Protein AF-A0A930R646-F1 (afdb_monomer)

Secondary structure (DSSP, 8-state):
--------------------------------------TT-EEEEES-HHHHHHHHHHHH-SS---THHHHHHHHTTT---EEEEETTEEEEEEEEE-HHHHHHHHHHHHHTT-TT--S-HHHHHHHHHHHHHHHHHHHHHTT-SEEEEEETTTTEEEEEEEEEEEETTTTEEEESS--EETTTEESSSS-TTS-EEEEEEEETTEEEEEEEEEEE-TTS-EEEEEEEEEEEEPP-

Solvent-accessible surface area (backbone atoms only — not comparable to full-atom values): 13976 Å² total; per-residue (Å²): 143,84,82,87,89,85,84,84,87,82,83,80,86,84,91,80,90,77,90,84,78,97,67,97,68,87,76,79,76,77,76,77,75,70,67,85,71,58,89,69,53,42,47,24,35,35,78,44,45,28,61,40,48,32,51,43,38,54,74,71,52,81,83,60,94,64,64,53,48,60,46,42,25,63,49,45,45,84,36,58,38,31,42,40,30,56,89,53,34,36,36,42,37,37,58,48,58,48,51,59,31,48,41,53,50,47,54,51,35,58,75,70,65,43,86,90,66,67,86,51,68,66,59,43,34,51,51,55,48,53,53,49,49,60,55,49,53,51,46,55,74,65,79,51,61,42,44,70,48,79,39,81,93,68,45,30,41,36,40,42,36,43,69,26,40,48,40,78,93,76,34,32,40,38,25,57,44,28,54,62,49,93,91,76,42,39,69,53,97,55,62,40,80,43,62,42,68,27,39,50,50,78,56,98,71,33,42,35,42,39,36,80,44,80,43,80,44,98,88,73,50,74,47,79,47,80,44,60,50,45,25,35,69,56,85,131

pLDDT: mean 85.71, std 20.77, range [29.94, 98.75]

Radius of gyration: 26.03 Å; Cα contacts (8 Å, |Δi|>4): 358; chains: 1; bounding box: 64×51×88 Å

Sequence (236 aa):
MFKQYLKPLFIAGCSLLMLAGCGNQTATTTTTTTAPSNPLEGKWEQIDFRSTLERSLGYEEFSSRLPRRLIYSDAFKDVTPTLTITGDSAVYDLTATTNVAVGNFYDYAKAQKLTSVQGTKEQYIKNQYDDLKKNLETYNKHNLPLSFEFNDEKYEIHQTLKEITINESAGTFEFKNAPMFIDLVTFSSGKFVYPVTYKYTLEDGILTLSLEQKQDLDNGDSVTLYYTMHFKKVAE

Structure (mmCIF, N/CA/C/O backbone):
data_AF-A0A930R646-F1
#
_entry.id   AF-A0A930R646-F1
#
loop_
_atom_site.group_PDB
_atom_site.id
_atom_site.type_symbol
_atom_site.label_atom_id
_atom_site.label_alt_id
_atom_site.label_comp_id
_atom_site.label_asym_id
_atom_site.label_entity_id
_atom_site.label_seq_id
_atom_site.pdbx_PDB_ins_code
_atom_site.Cartn_x
_atom_site.Cartn_y
_atom_site.Cartn_z
_atom_site.occupancy
_atom_site.B_iso_or_equiv
_atom_site.auth_seq_id
_atom_site.auth_comp_id
_atom_site.auth_asym_id
_atom_site.auth_atom_id
_atom_site.pdbx_PDB_model_num
ATOM 1 N N . MET A 1 1 ? -41.274 -22.982 2.737 1.00 34.38 1 MET A N 1
ATOM 2 C CA . MET A 1 1 ? -42.040 -23.496 3.894 1.00 34.38 1 MET A CA 1
ATOM 3 C C . MET A 1 1 ? -41.625 -24.939 4.154 1.00 34.38 1 MET A C 1
ATOM 5 O O . MET A 1 1 ? -42.154 -25.833 3.513 1.00 34.38 1 MET A O 1
ATOM 9 N N . PHE A 1 2 ? -40.654 -25.159 5.041 1.00 34.34 2 PHE A N 1
ATOM 10 C CA . PHE A 1 2 ? -40.272 -26.491 5.518 1.00 34.34 2 PHE A CA 1
ATOM 11 C C . PHE A 1 2 ? -40.578 -26.555 7.014 1.00 34.34 2 PHE A C 1
ATOM 13 O O . PHE A 1 2 ? -40.129 -25.711 7.786 1.00 34.34 2 PHE A O 1
ATOM 20 N N . LYS A 1 3 ? -41.443 -27.497 7.388 1.00 33.53 3 LYS A N 1
ATOM 21 C CA . LYS A 1 3 ? -41.911 -27.724 8.754 1.00 33.53 3 LYS A CA 1
ATOM 22 C C . LYS A 1 3 ? -40.921 -28.613 9.511 1.00 33.53 3 LYS A C 1
ATOM 24 O O . LYS A 1 3 ? -40.521 -29.640 8.985 1.00 33.53 3 LYS A O 1
ATOM 29 N N . GLN A 1 4 ? -40.637 -28.185 10.745 1.00 34.91 4 GLN A N 1
ATOM 30 C CA . GLN A 1 4 ? -40.631 -28.941 12.010 1.00 34.91 4 GLN A CA 1
ATOM 31 C C . GLN A 1 4 ? -39.945 -30.318 12.041 1.00 34.91 4 GLN A C 1
ATOM 33 O O . GLN A 1 4 ? -40.347 -31.232 11.340 1.00 34.91 4 GLN A O 1
ATOM 38 N N . TYR A 1 5 ? -39.000 -30.498 12.971 1.00 38.59 5 TYR A N 1
ATOM 39 C CA . TYR A 1 5 ? -39.178 -31.251 14.229 1.00 38.59 5 TYR A CA 1
ATOM 40 C C . TYR A 1 5 ? -37.802 -31.620 14.810 1.00 38.59 5 TYR A C 1
ATOM 42 O O . TYR A 1 5 ? -37.159 -32.535 14.316 1.00 38.59 5 TYR A O 1
ATOM 50 N N . LEU A 1 6 ? -37.395 -30.986 15.915 1.00 29.94 6 LEU A N 1
ATOM 51 C CA . LEU A 1 6 ? -36.758 -31.702 17.026 1.00 29.94 6 LEU A CA 1
ATOM 52 C C . LEU A 1 6 ? -36.888 -30.867 18.307 1.00 29.94 6 LEU A C 1
ATOM 54 O O . LEU A 1 6 ? -36.506 -29.701 18.355 1.00 29.94 6 LEU A O 1
ATOM 58 N N . LYS A 1 7 ? -37.533 -31.459 19.312 1.00 34.88 7 LYS A N 1
ATOM 59 C CA . LYS A 1 7 ? -37.778 -30.881 20.638 1.00 34.88 7 LYS A CA 1
ATOM 60 C C . LYS A 1 7 ? -36.551 -31.068 21.553 1.00 34.88 7 LYS A C 1
ATOM 62 O O . LYS A 1 7 ? -35.755 -31.971 21.306 1.00 34.88 7 LYS A O 1
ATOM 67 N N . PRO A 1 8 ? -36.424 -30.243 22.609 1.00 39.75 8 PRO A N 1
ATOM 68 C CA . PRO A 1 8 ? -35.252 -30.178 23.478 1.00 39.75 8 PRO A CA 1
ATOM 69 C C . PRO A 1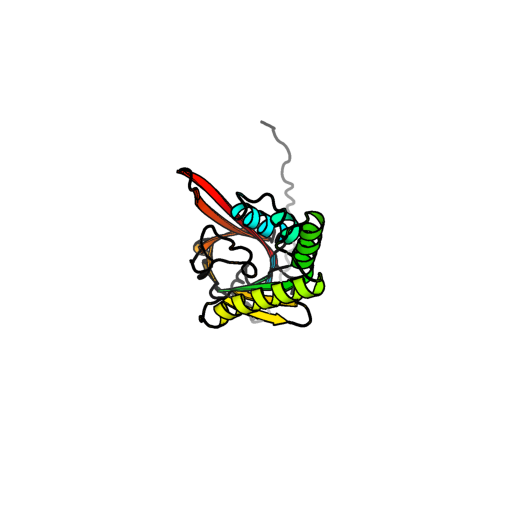 8 ? -35.228 -31.329 24.490 1.00 39.75 8 PRO A C 1
ATOM 71 O O . PRO A 1 8 ? -36.265 -31.679 25.057 1.00 39.75 8 PRO A O 1
ATOM 74 N N . LEU A 1 9 ? -34.043 -31.882 24.762 1.00 37.00 9 LEU A N 1
ATOM 75 C CA . LEU A 1 9 ? -33.841 -32.778 25.899 1.00 37.00 9 LEU A CA 1
ATOM 76 C C . LEU A 1 9 ? -33.559 -31.936 27.153 1.00 37.00 9 LEU A C 1
ATOM 78 O O . LEU A 1 9 ? -32.459 -31.431 27.355 1.00 37.00 9 LEU A O 1
ATOM 82 N N . PHE A 1 10 ? -34.588 -31.784 27.983 1.00 35.16 10 PHE A N 1
ATOM 83 C CA . PHE A 1 10 ? -34.461 -31.456 29.400 1.00 35.16 10 PHE A CA 1
ATOM 84 C C . PHE A 1 10 ? -33.925 -32.698 30.125 1.00 35.16 10 PHE A C 1
ATOM 86 O O . PHE A 1 10 ? -34.593 -33.731 30.128 1.00 35.16 10 PHE A O 1
ATOM 93 N N . ILE A 1 11 ? -32.763 -32.597 30.771 1.00 44.00 11 ILE A N 1
ATOM 94 C CA . ILE A 1 11 ? -32.378 -33.516 31.848 1.00 44.00 11 ILE A CA 1
ATOM 95 C C . ILE A 1 11 ? -32.386 -32.707 33.139 1.00 44.00 11 ILE A C 1
ATOM 97 O O . ILE A 1 11 ? -31.540 -31.850 33.381 1.00 44.00 11 ILE A O 1
ATOM 101 N N . ALA A 1 12 ? -33.421 -32.971 33.926 1.00 39.41 12 ALA A N 1
ATOM 102 C CA . ALA A 1 12 ? -33.587 -32.511 35.285 1.00 39.41 12 ALA A CA 1
ATOM 103 C C . ALA A 1 12 ? -32.997 -33.542 36.258 1.00 39.41 12 ALA A C 1
ATOM 105 O O . ALA A 1 12 ? -33.202 -34.740 36.082 1.00 39.41 12 ALA A O 1
ATOM 106 N N . GLY A 1 13 ? -32.376 -33.033 37.324 1.00 33.31 13 GLY A N 1
ATOM 107 C CA . GLY A 1 13 ? -32.358 -33.662 38.644 1.00 33.31 13 GLY A CA 1
ATOM 108 C C . GLY A 1 13 ? -31.201 -34.614 38.943 1.00 33.31 13 GLY A C 1
ATOM 109 O O . GLY A 1 13 ? -31.160 -35.729 38.446 1.00 33.31 13 GLY A O 1
ATOM 110 N N . CYS A 1 14 ? -30.338 -34.222 39.883 1.00 36.22 14 CYS A N 1
ATOM 111 C CA . CYS A 1 14 ? -30.371 -34.837 41.212 1.00 36.22 14 CYS A CA 1
ATOM 112 C C . CYS A 1 14 ? -29.492 -34.061 42.198 1.00 36.22 14 CYS A C 1
ATOM 114 O O . CYS A 1 14 ? -28.285 -33.916 42.034 1.00 36.22 14 CYS A O 1
ATOM 116 N N . SER A 1 15 ? -30.160 -33.565 43.232 1.00 41.56 15 SER A N 1
ATOM 117 C CA . SER A 1 15 ? -29.620 -32.917 44.415 1.00 41.56 15 SER A CA 1
ATOM 118 C C . SER A 1 15 ? -28.654 -33.827 45.174 1.00 41.56 15 SER A C 1
ATOM 120 O O . SER A 1 15 ? -29.000 -34.966 45.474 1.00 41.56 15 SER A O 1
ATOM 122 N N . LEU A 1 16 ? -27.521 -33.279 45.609 1.00 42.12 16 LEU A N 1
ATOM 123 C CA . LEU A 1 16 ? -26.822 -33.730 46.811 1.00 42.12 16 LEU A CA 1
ATOM 124 C C . LEU A 1 16 ? -26.482 -32.496 47.650 1.00 42.12 16 LEU A C 1
ATOM 126 O O . LEU A 1 16 ? -25.550 -31.748 47.371 1.00 42.12 16 LEU A O 1
ATOM 130 N N . LEU A 1 17 ? -27.323 -32.283 48.661 1.00 46.16 17 LEU A N 1
ATOM 131 C CA . LEU A 1 17 ? -27.055 -31.438 49.815 1.00 46.16 17 LEU A CA 1
ATOM 132 C C . LEU A 1 17 ? -25.930 -32.082 50.628 1.00 46.16 17 LEU A C 1
ATOM 134 O O . LEU A 1 17 ? -26.084 -33.210 51.088 1.00 46.16 17 LEU A O 1
ATOM 138 N N . MET A 1 18 ? -24.852 -31.339 50.866 1.00 53.22 18 MET A N 1
ATOM 139 C CA . MET A 1 18 ? -23.974 -31.565 52.011 1.00 53.22 18 MET A CA 1
ATOM 140 C C . MET A 1 18 ? -23.821 -30.247 52.767 1.00 53.22 18 MET A C 1
ATOM 142 O O . MET A 1 18 ? -23.167 -29.309 52.318 1.00 53.22 18 MET A O 1
ATOM 146 N N . LEU A 1 19 ? -24.493 -30.189 53.916 1.00 40.41 19 LEU A N 1
ATOM 147 C CA . LEU A 1 19 ? -24.245 -29.250 55.002 1.00 40.41 19 LEU A CA 1
ATOM 148 C C . LEU A 1 19 ? -23.010 -29.725 55.774 1.00 40.41 19 LEU A C 1
ATOM 150 O O . LEU A 1 19 ? -23.041 -30.834 56.298 1.00 40.41 19 LEU A O 1
ATOM 154 N N . ALA A 1 20 ? -21.980 -28.883 55.885 1.00 41.12 20 ALA A N 1
ATOM 155 C CA . ALA A 1 20 ? -21.256 -28.588 57.132 1.00 41.12 20 ALA A CA 1
ATOM 156 C C . ALA A 1 20 ? -19.961 -27.814 56.842 1.00 41.12 20 ALA A C 1
ATOM 158 O O . ALA A 1 20 ? -19.167 -28.218 55.999 1.00 41.12 20 ALA A O 1
ATOM 159 N N . GLY A 1 21 ? -19.724 -26.752 57.618 1.00 32.78 21 GLY A N 1
ATOM 160 C CA . GLY A 1 21 ? -18.399 -26.150 57.775 1.00 32.78 21 GLY A CA 1
ATOM 161 C C . GLY A 1 21 ? -18.374 -24.633 57.633 1.00 32.78 21 GLY A C 1
ATOM 162 O O . GLY A 1 21 ? -17.896 -24.119 56.630 1.00 32.78 21 GLY A O 1
ATOM 163 N N . CYS A 1 22 ? -18.840 -23.909 58.656 1.00 44.44 22 CYS A N 1
ATOM 164 C CA . CYS A 1 22 ? -18.477 -22.505 58.844 1.00 44.44 22 CYS A CA 1
ATOM 165 C C . CYS A 1 22 ? -16.960 -22.411 59.065 1.00 44.44 22 CYS A C 1
ATOM 167 O O . CYS A 1 22 ? -16.472 -22.681 60.161 1.00 44.44 22 CYS A O 1
ATOM 169 N N . GLY A 1 23 ? -16.224 -22.038 58.025 1.00 37.78 23 GLY A N 1
ATOM 170 C CA . GLY A 1 23 ? -14.840 -21.594 58.111 1.00 37.78 23 GLY A CA 1
ATOM 171 C C . GLY A 1 23 ? -14.766 -20.162 57.608 1.00 37.78 23 GLY A C 1
ATOM 172 O O . GLY A 1 23 ? -15.056 -19.906 56.443 1.00 37.78 23 GLY A O 1
ATOM 173 N N . ASN A 1 24 ? -14.393 -19.226 58.482 1.00 48.81 24 ASN A N 1
ATOM 174 C CA . ASN A 1 24 ? -14.003 -17.876 58.083 1.00 48.81 24 ASN A CA 1
ATOM 175 C C . ASN A 1 24 ? -12.748 -17.977 57.200 1.00 48.81 24 ASN A C 1
ATOM 177 O O . ASN A 1 24 ? -11.625 -17.997 57.700 1.00 48.81 24 ASN A O 1
ATOM 181 N N . GLN A 1 25 ? -12.940 -18.044 55.887 1.00 40.41 25 GLN A N 1
ATOM 182 C CA . GLN A 1 25 ? -11.917 -17.725 54.904 1.00 40.41 25 GLN A CA 1
ATOM 183 C C . GLN A 1 25 ? -12.392 -16.494 54.151 1.00 40.41 25 GLN A C 1
ATOM 185 O O . GLN A 1 25 ? -13.317 -16.546 53.344 1.00 40.41 25 GLN A O 1
ATOM 190 N N . THR A 1 26 ? -11.754 -15.367 54.450 1.00 42.44 26 THR A N 1
ATOM 191 C CA . THR A 1 26 ? -11.808 -14.175 53.615 1.00 42.44 26 THR A CA 1
ATOM 192 C C . THR A 1 26 ? -11.227 -14.560 52.259 1.00 42.44 26 THR A C 1
ATOM 194 O O . THR A 1 26 ? -10.011 -14.590 52.075 1.00 42.44 26 THR A O 1
ATOM 197 N N . ALA A 1 27 ? -12.094 -14.939 51.324 1.00 38.81 27 ALA A N 1
ATOM 198 C CA . ALA A 1 27 ? -11.723 -15.097 49.933 1.00 38.81 27 ALA A CA 1
ATOM 199 C C . ALA A 1 27 ? -11.452 -13.694 49.389 1.00 38.81 27 ALA A C 1
ATOM 201 O O . ALA A 1 27 ? -12.372 -12.929 49.101 1.00 38.81 27 ALA A O 1
ATOM 202 N N . THR A 1 28 ? -10.176 -13.332 49.296 1.00 38.72 28 THR A N 1
ATOM 203 C CA . THR A 1 28 ? -9.752 -12.215 48.460 1.00 38.72 28 THR A CA 1
ATOM 204 C C . THR A 1 28 ? -10.012 -12.634 47.021 1.00 38.72 28 THR A C 1
ATOM 206 O O . THR A 1 28 ? -9.185 -13.287 46.389 1.00 38.72 28 THR A O 1
ATOM 209 N N . THR A 1 29 ? -11.201 -12.317 46.515 1.00 36.72 29 THR A N 1
ATOM 210 C CA . THR A 1 29 ? -11.514 -12.405 45.094 1.00 36.72 29 THR A CA 1
ATOM 211 C C . THR A 1 29 ? -10.648 -11.368 44.394 1.00 36.72 29 THR A C 1
ATOM 213 O O . THR A 1 29 ? -11.004 -10.195 44.308 1.00 36.72 29 THR A O 1
ATOM 216 N N . THR A 1 30 ? -9.467 -11.770 43.934 1.00 40.00 30 THR A N 1
ATOM 217 C CA . THR A 1 30 ? -8.723 -10.990 42.952 1.00 40.00 30 THR A CA 1
ATOM 218 C C . THR A 1 30 ? -9.508 -11.089 41.650 1.00 40.00 30 THR A C 1
ATOM 220 O O . THR A 1 30 ? -9.274 -11.969 40.829 1.00 40.00 30 THR A O 1
ATOM 223 N N . THR A 1 31 ? -10.498 -10.216 41.471 1.00 36.38 31 THR A N 1
ATOM 224 C CA . THR A 1 31 ? -10.951 -9.849 40.132 1.00 36.38 31 THR A CA 1
ATOM 225 C C . THR A 1 31 ? -9.751 -9.217 39.454 1.00 36.38 31 THR A C 1
ATOM 227 O O . THR A 1 31 ? -9.453 -8.041 39.656 1.00 36.38 31 THR A O 1
ATOM 230 N N . THR A 1 32 ? -9.016 -10.015 38.686 1.00 39.72 32 THR A N 1
ATOM 231 C CA . THR A 1 32 ? -8.194 -9.484 37.610 1.00 39.72 32 THR A CA 1
ATOM 232 C C . THR A 1 32 ? -9.188 -8.867 36.642 1.00 39.72 32 THR A C 1
ATOM 234 O O . THR A 1 32 ? -9.783 -9.551 35.813 1.00 39.72 32 THR A O 1
ATOM 237 N N . THR A 1 33 ? -9.469 -7.581 36.825 1.00 39.59 33 THR A N 1
ATOM 238 C CA . THR A 1 33 ? -10.139 -6.780 35.814 1.00 39.59 33 THR A CA 1
ATOM 239 C C . THR A 1 33 ? -9.136 -6.669 34.679 1.00 39.59 33 THR A C 1
ATOM 241 O O . THR A 1 33 ? -8.353 -5.725 34.619 1.00 39.59 33 THR A O 1
ATOM 244 N N . THR A 1 34 ? -9.082 -7.683 33.814 1.00 47.78 34 THR A N 1
ATOM 245 C CA . THR A 1 34 ? -8.542 -7.492 32.477 1.00 47.78 34 THR A CA 1
ATOM 246 C C . THR A 1 34 ? -9.379 -6.353 31.923 1.00 47.78 34 THR A C 1
ATOM 248 O O . THR A 1 34 ? -10.600 -6.494 31.799 1.00 47.78 34 THR A O 1
ATOM 251 N N . ALA A 1 35 ? -8.763 -5.185 31.716 1.00 46.72 35 ALA A N 1
ATOM 252 C CA . ALA A 1 35 ? -9.397 -4.122 30.949 1.00 46.72 35 ALA A CA 1
ATOM 253 C C . ALA A 1 35 ? -10.015 -4.774 29.703 1.00 46.72 35 ALA A C 1
ATOM 255 O O . ALA A 1 35 ? -9.405 -5.726 29.202 1.00 46.72 35 ALA A O 1
ATOM 256 N N . PRO A 1 36 ? -11.214 -4.363 29.248 1.00 48.91 36 PRO A N 1
ATOM 257 C CA . PRO A 1 36 ? -11.786 -4.925 28.034 1.00 48.91 36 PRO A CA 1
ATOM 258 C C . PRO A 1 36 ? -10.702 -4.875 26.961 1.00 48.91 36 PRO A C 1
ATOM 260 O O . PRO A 1 36 ? -10.257 -3.799 26.570 1.00 48.91 36 PRO A O 1
ATOM 263 N N . SER A 1 37 ? -10.183 -6.051 26.603 1.00 64.88 37 SER A N 1
ATOM 264 C CA . SER A 1 37 ? -9.180 -6.169 25.562 1.00 64.88 37 SER A CA 1
ATOM 265 C C . SER A 1 37 ? -9.902 -5.696 24.318 1.00 64.88 37 SER A C 1
ATOM 267 O O . SER A 1 37 ? -10.910 -6.295 23.939 1.00 64.88 37 SER A O 1
ATOM 269 N N . ASN A 1 38 ? -9.443 -4.581 23.744 1.00 79.69 38 ASN A N 1
ATOM 270 C CA . ASN A 1 38 ? -9.881 -4.182 22.419 1.00 79.69 38 ASN A CA 1
ATOM 271 C C . ASN A 1 38 ? -9.711 -5.433 21.537 1.00 79.69 38 ASN A C 1
ATOM 273 O O . ASN A 1 38 ? -8.591 -5.949 21.448 1.00 79.69 38 ASN A O 1
ATOM 277 N N . PRO A 1 39 ? -10.787 -5.990 20.947 1.00 87.88 39 PRO A N 1
ATOM 278 C CA . PRO A 1 39 ? -10.683 -7.220 20.164 1.00 87.88 39 PRO A CA 1
ATOM 279 C C . PRO A 1 39 ? -9.707 -7.060 18.987 1.00 87.88 39 PRO A C 1
ATOM 281 O O . PRO A 1 39 ? -9.120 -8.044 18.522 1.00 87.88 39 PRO A O 1
ATOM 284 N N . LEU A 1 40 ? -9.496 -5.813 18.557 1.00 95.50 40 LEU A N 1
ATOM 285 C CA . LEU A 1 40 ? -8.568 -5.420 17.511 1.00 95.50 40 LEU A CA 1
ATOM 286 C C . LEU A 1 40 ? -7.113 -5.306 17.981 1.00 95.50 40 LEU A C 1
ATOM 288 O O . LEU A 1 40 ? -6.238 -5.322 17.128 1.00 95.50 40 LEU A O 1
ATOM 292 N N . GLU A 1 41 ? -6.825 -5.230 19.284 1.00 96.00 41 GLU A N 1
ATOM 293 C CA . GLU A 1 41 ? -5.458 -5.067 19.808 1.00 96.00 41 GLU A CA 1
ATOM 294 C C . GLU A 1 41 ? -4.508 -6.135 19.249 1.00 96.00 41 GLU A C 1
ATOM 296 O O . GLU A 1 41 ? -4.863 -7.317 19.210 1.00 96.00 41 GLU A O 1
ATOM 301 N N . GLY A 1 42 ? -3.298 -5.741 18.857 1.00 96.44 42 GLY A N 1
ATOM 302 C CA . GLY A 1 42 ? -2.245 -6.650 18.410 1.00 96.44 42 GLY A CA 1
ATOM 303 C C . GLY A 1 42 ? -1.924 -6.548 16.920 1.00 96.44 42 GLY A C 1
ATOM 304 O O . GLY A 1 42 ? -2.316 -5.610 16.225 1.00 96.44 42 GLY A O 1
ATOM 305 N N . LYS A 1 43 ? -1.149 -7.519 16.428 1.00 98.12 43 LYS A N 1
ATOM 306 C CA . LYS A 1 43 ? -0.643 -7.534 15.052 1.00 98.12 43 LYS A CA 1
ATOM 307 C C . LYS A 1 43 ? -1.557 -8.334 14.129 1.00 98.12 43 LYS A C 1
ATOM 309 O O . LYS A 1 43 ? -1.923 -9.469 14.429 1.00 98.12 43 LYS A O 1
ATOM 314 N N . TRP A 1 44 ? -1.861 -7.762 12.973 1.00 98.56 44 TRP A N 1
ATOM 315 C CA . TRP A 1 44 ? -2.666 -8.376 11.926 1.00 98.56 44 TRP A CA 1
ATOM 316 C C . TRP A 1 44 ? -1.887 -8.418 10.619 1.00 98.56 44 TRP A C 1
ATOM 318 O O . TRP A 1 44 ? -1.178 -7.473 10.294 1.00 98.56 44 TRP A O 1
ATOM 328 N N . GLU A 1 45 ? -2.025 -9.496 9.862 1.00 98.50 45 GLU A N 1
ATOM 329 C CA . GLU A 1 45 ? -1.374 -9.702 8.570 1.00 98.50 45 GLU A CA 1
ATOM 330 C C . GLU A 1 45 ? -2.423 -9.739 7.463 1.00 98.50 45 GLU A C 1
ATOM 332 O O . GLU A 1 45 ? -3.457 -10.397 7.603 1.00 98.50 45 GLU A O 1
ATOM 337 N N . GLN A 1 46 ? -2.178 -9.019 6.371 1.00 98.38 46 GLN A N 1
ATOM 338 C CA . GLN A 1 46 ? -3.075 -9.002 5.229 1.00 98.38 46 GLN A CA 1
ATOM 339 C C . GLN A 1 46 ? -2.973 -10.320 4.457 1.00 98.38 46 GLN A C 1
ATOM 341 O O . GLN A 1 46 ? -1.895 -10.717 4.023 1.00 98.38 46 GLN A O 1
ATOM 346 N N . ILE A 1 47 ? -4.112 -10.972 4.237 1.00 97.75 47 ILE A N 1
ATOM 347 C CA . ILE A 1 47 ? -4.176 -12.322 3.654 1.00 97.75 47 ILE A CA 1
ATOM 348 C C . ILE A 1 47 ? -4.525 -12.336 2.162 1.00 97.75 47 ILE A C 1
ATOM 350 O O . ILE A 1 47 ? -4.492 -13.387 1.524 1.00 97.75 47 ILE A O 1
ATOM 354 N N . ASP A 1 48 ? -4.883 -11.186 1.594 1.00 96.50 48 ASP A N 1
ATOM 355 C CA . ASP A 1 48 ? -5.390 -11.060 0.226 1.00 96.50 48 ASP A CA 1
ATOM 356 C C . ASP A 1 48 ? -4.648 -10.010 -0.614 1.00 96.50 48 ASP A C 1
ATOM 358 O O . ASP A 1 48 ? -5.155 -9.573 -1.651 1.00 96.50 48 ASP A O 1
ATOM 362 N N . PHE A 1 49 ? -3.433 -9.631 -0.204 1.00 97.69 49 PHE A N 1
ATOM 363 C CA . PHE A 1 49 ? -2.711 -8.484 -0.759 1.00 97.69 49 PHE A CA 1
ATOM 364 C C . PHE A 1 49 ? -2.583 -8.501 -2.288 1.00 97.69 49 PHE A C 1
ATOM 366 O O . PHE A 1 49 ? -2.857 -7.488 -2.933 1.00 97.69 49 PHE A O 1
ATOM 373 N N . ARG A 1 50 ? -2.262 -9.655 -2.894 1.00 96.19 50 ARG A N 1
ATOM 374 C CA . ARG A 1 50 ? -2.219 -9.814 -4.361 1.00 96.19 50 ARG A CA 1
ATOM 375 C C . ARG A 1 50 ? -3.498 -9.301 -5.030 1.00 96.19 50 ARG A C 1
ATOM 377 O O . ARG A 1 50 ? -3.436 -8.589 -6.031 1.00 96.19 50 ARG A O 1
ATOM 384 N N . SER A 1 51 ? -4.651 -9.695 -4.496 1.00 95.50 51 SER A N 1
ATOM 385 C CA . SER A 1 51 ? -5.968 -9.359 -5.042 1.00 95.50 51 SER A CA 1
ATOM 386 C C . SER A 1 51 ? -6.301 -7.885 -4.826 1.00 95.50 51 SER A C 1
ATOM 388 O O . SER A 1 51 ? -6.814 -7.240 -5.742 1.00 95.50 51 SER A O 1
ATOM 390 N N . THR A 1 52 ? -5.971 -7.337 -3.653 1.00 95.94 52 THR A N 1
ATOM 391 C CA . THR A 1 52 ? -6.098 -5.901 -3.363 1.00 95.94 52 THR A CA 1
ATOM 392 C C . THR A 1 52 ? -5.258 -5.070 -4.338 1.00 95.94 52 THR A C 1
ATOM 394 O O . THR A 1 52 ? -5.775 -4.138 -4.955 1.00 95.94 52 THR A O 1
ATOM 397 N N . LEU A 1 53 ? -3.990 -5.439 -4.542 1.00 96.31 53 LEU A N 1
ATOM 398 C CA . LEU A 1 53 ? -3.076 -4.763 -5.463 1.00 96.31 53 LEU A CA 1
ATOM 399 C C . LEU A 1 53 ? -3.557 -4.852 -6.918 1.00 96.31 53 LEU A C 1
ATOM 401 O O . LEU A 1 53 ? -3.599 -3.839 -7.615 1.00 96.31 53 LEU A O 1
ATOM 405 N N . GLU A 1 54 ? -3.953 -6.044 -7.376 1.00 94.31 54 GLU A N 1
ATOM 406 C CA . GLU A 1 54 ? -4.449 -6.248 -8.743 1.00 94.31 54 GLU A CA 1
ATOM 407 C C . GLU A 1 54 ? -5.688 -5.394 -9.035 1.00 94.31 54 GLU A C 1
ATOM 409 O O . GLU A 1 54 ? -5.804 -4.821 -10.122 1.00 94.31 54 GLU A O 1
ATOM 414 N N . ARG A 1 55 ? -6.598 -5.277 -8.060 1.00 92.69 55 ARG A N 1
ATOM 415 C CA . ARG A 1 55 ? -7.796 -4.445 -8.183 1.00 92.69 55 ARG A CA 1
ATOM 416 C C . ARG A 1 55 ? -7.443 -2.966 -8.309 1.00 92.69 55 ARG A C 1
ATOM 418 O O . ARG A 1 55 ? -7.927 -2.333 -9.242 1.00 92.69 55 ARG A O 1
ATOM 425 N N . SER A 1 56 ? -6.579 -2.442 -7.438 1.00 92.25 56 SER A N 1
ATOM 426 C CA . SER A 1 56 ? -6.152 -1.038 -7.507 1.00 92.25 56 SER A CA 1
ATOM 427 C C . SER A 1 56 ? -5.430 -0.713 -8.810 1.00 92.25 56 SER A C 1
ATOM 429 O O . SER A 1 56 ? -5.738 0.290 -9.441 1.00 92.25 56 SER A O 1
ATOM 431 N N . LEU A 1 57 ? -4.541 -1.595 -9.279 1.00 91.88 57 LEU A N 1
ATOM 432 C CA . LEU A 1 57 ? -3.908 -1.451 -10.595 1.00 91.88 57 LEU A CA 1
ATOM 433 C C . LEU A 1 57 ? -4.951 -1.431 -11.723 1.00 91.88 57 LEU A C 1
ATOM 435 O O . LEU A 1 57 ? -4.801 -0.700 -12.696 1.00 91.88 57 LEU A O 1
ATOM 439 N N . GLY A 1 58 ? -6.033 -2.202 -11.590 1.00 89.25 58 GLY A N 1
ATOM 440 C CA . GLY A 1 58 ? -7.159 -2.172 -12.522 1.00 89.25 58 GLY A CA 1
ATOM 441 C C . GLY A 1 58 ? -7.906 -0.835 -12.577 1.00 89.25 58 GLY A C 1
ATOM 442 O O . GLY A 1 58 ? -8.475 -0.534 -13.622 1.00 89.25 58 GLY A O 1
ATOM 443 N N . TYR A 1 59 ? -7.887 -0.043 -11.500 1.00 87.44 59 TYR A N 1
ATOM 444 C CA . TYR A 1 59 ? -8.456 1.309 -11.470 1.00 87.44 59 TYR A CA 1
ATOM 445 C C . TYR A 1 59 ? -7.500 2.384 -12.006 1.00 87.44 59 TYR A C 1
ATOM 447 O O . TYR A 1 59 ? -7.943 3.472 -12.332 1.00 87.44 59 TYR A O 1
ATOM 455 N N . GLU A 1 60 ? -6.201 2.111 -12.116 1.00 79.94 60 GLU A N 1
ATOM 456 C CA . GLU A 1 60 ? -5.232 3.050 -12.709 1.00 79.94 60 GLU A CA 1
ATOM 457 C C . GLU A 1 60 ? -5.037 2.776 -14.214 1.00 79.94 60 GLU A C 1
ATOM 459 O O . GLU A 1 60 ? -4.818 3.677 -15.026 1.00 79.94 60 GLU A O 1
ATOM 464 N N . GLU A 1 61 ? -5.136 1.509 -14.628 1.00 69.88 61 GLU A N 1
ATOM 465 C CA . GLU A 1 61 ? -4.819 1.064 -15.987 1.00 69.88 61 GLU A CA 1
ATOM 466 C C . GLU A 1 61 ? -6.060 0.899 -16.882 1.00 69.88 61 GLU A C 1
ATOM 468 O O . GLU A 1 61 ? -6.338 -0.189 -17.387 1.00 69.88 61 GLU A O 1
ATOM 473 N N . PHE A 1 62 ? -6.789 1.987 -17.149 1.00 58.41 62 PHE A N 1
ATOM 474 C CA . PHE A 1 62 ? -7.961 1.942 -18.041 1.00 58.41 62 PHE A CA 1
ATOM 475 C C . PHE A 1 62 ? -7.618 1.859 -19.539 1.00 58.41 62 PHE A C 1
ATOM 477 O O . PHE A 1 62 ? -8.416 1.357 -20.330 1.00 58.41 62 PHE A O 1
ATOM 484 N N . SER A 1 63 ? -6.447 2.356 -19.958 1.00 55.34 63 SER A N 1
ATOM 485 C CA . SER A 1 63 ? -6.168 2.643 -21.378 1.00 55.34 63 SER A CA 1
ATOM 486 C C . SER A 1 63 ? -4.956 1.922 -21.979 1.00 55.34 63 SER A C 1
ATOM 488 O O . SER A 1 63 ? -4.798 1.910 -23.202 1.00 55.34 63 SER A O 1
ATOM 490 N N . SER A 1 64 ? -4.095 1.292 -21.171 1.00 56.00 64 SER A N 1
ATOM 491 C CA . SER A 1 64 ? -2.847 0.700 -21.669 1.00 56.00 64 SER A CA 1
ATOM 492 C C . SER A 1 64 ? -2.938 -0.825 -21.778 1.00 56.00 64 SER A C 1
ATOM 494 O O . SER A 1 64 ? -3.177 -1.514 -20.795 1.00 56.00 64 SER A O 1
ATOM 496 N N . ARG A 1 65 ? -2.683 -1.375 -22.974 1.00 64.81 65 ARG A N 1
ATOM 497 C CA . ARG A 1 65 ? -2.625 -2.833 -23.233 1.00 64.81 65 ARG A CA 1
ATOM 498 C C . ARG A 1 65 ? -1.379 -3.515 -22.642 1.00 64.81 65 ARG A C 1
ATOM 500 O O . ARG A 1 65 ? -1.051 -4.631 -23.039 1.00 64.81 65 ARG A O 1
ATOM 507 N N . LEU A 1 66 ? -0.638 -2.840 -21.763 1.00 76.12 66 LEU A N 1
ATOM 508 C CA . LEU A 1 66 ? 0.539 -3.420 -21.129 1.00 76.12 66 LEU A CA 1
ATOM 509 C C . LEU A 1 66 ? 0.076 -4.337 -19.991 1.00 76.12 66 LEU A C 1
ATOM 511 O O . LEU A 1 66 ? -0.743 -3.916 -19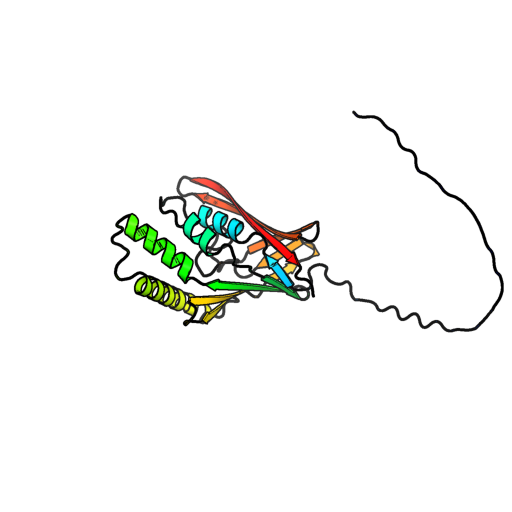.181 1.00 76.12 66 LEU A O 1
ATOM 515 N N . PRO A 1 67 ? 0.598 -5.568 -19.872 1.00 85.44 67 PRO A N 1
ATOM 516 C CA . PRO A 1 67 ? 0.193 -6.505 -18.829 1.00 85.44 67 PRO A CA 1
ATOM 517 C C . PRO A 1 67 ? 0.805 -6.157 -17.459 1.00 85.44 67 PRO A C 1
ATOM 519 O O .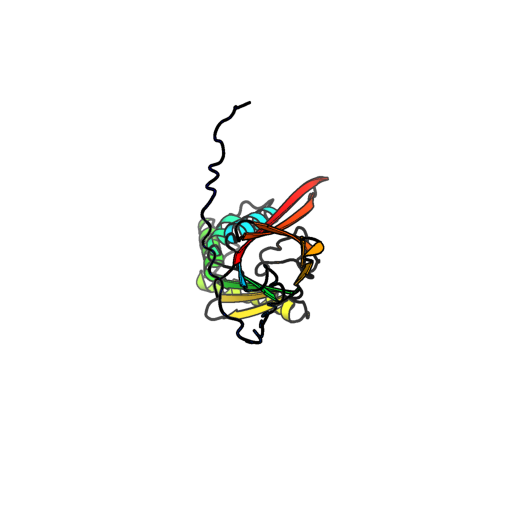 PRO A 1 67 ? 1.082 -7.058 -16.672 1.00 85.44 67 PRO A O 1
ATOM 522 N N . ARG A 1 68 ? 1.036 -4.870 -17.154 1.00 86.38 68 ARG A N 1
ATOM 523 C CA . ARG A 1 68 ? 1.672 -4.422 -15.903 1.00 86.38 68 ARG A CA 1
ATOM 524 C C . ARG A 1 68 ? 0.855 -4.826 -14.691 1.00 86.38 68 ARG A C 1
ATOM 526 O O . ARG A 1 68 ? 1.438 -5.391 -13.773 1.00 86.38 68 ARG A O 1
ATOM 533 N N . ARG A 1 69 ? -0.473 -4.666 -14.738 1.00 89.31 69 ARG A N 1
ATOM 534 C CA . ARG A 1 69 ? -1.379 -5.210 -13.718 1.00 89.31 69 ARG A CA 1
ATOM 535 C C . ARG A 1 69 ? -1.044 -6.654 -13.337 1.00 89.31 69 ARG A C 1
ATOM 537 O O . ARG A 1 69 ? -0.903 -6.948 -12.158 1.00 89.31 69 ARG A O 1
ATOM 544 N N . LEU A 1 70 ? -0.902 -7.535 -14.331 1.00 90.25 70 LEU A N 1
ATOM 545 C CA . LEU A 1 70 ? -0.639 -8.962 -14.115 1.00 90.25 70 LEU A CA 1
ATOM 546 C C . LEU A 1 70 ? 0.804 -9.224 -13.673 1.00 90.25 70 LEU A C 1
ATOM 548 O O . LEU A 1 70 ? 1.033 -10.036 -12.783 1.00 90.25 70 LEU A O 1
ATOM 552 N N . ILE A 1 71 ? 1.772 -8.539 -14.290 1.00 93.62 71 ILE A N 1
ATOM 553 C CA . ILE A 1 71 ? 3.196 -8.690 -13.973 1.00 93.62 71 ILE A CA 1
ATOM 554 C C . ILE A 1 71 ? 3.471 -8.270 -12.527 1.00 93.62 71 ILE A C 1
ATOM 556 O O . ILE A 1 71 ? 4.162 -8.982 -11.804 1.00 93.62 71 ILE A O 1
ATOM 560 N N . TYR A 1 72 ? 2.941 -7.124 -12.104 1.00 94.69 72 TYR A N 1
ATOM 561 C CA . TYR A 1 72 ? 3.207 -6.580 -10.779 1.00 94.69 72 TYR A CA 1
ATOM 562 C C . TYR A 1 72 ? 2.403 -7.292 -9.698 1.00 94.69 72 TYR A C 1
ATOM 564 O O . TYR A 1 72 ? 2.981 -7.624 -8.667 1.00 94.69 72 TYR A O 1
ATOM 572 N N . SER A 1 73 ? 1.121 -7.605 -9.922 1.00 94.62 73 SER A N 1
ATOM 573 C CA . SER A 1 73 ? 0.362 -8.351 -8.913 1.00 94.62 73 SER A CA 1
ATOM 574 C C . SER A 1 73 ? 0.961 -9.736 -8.656 1.00 94.62 73 SER A C 1
ATOM 576 O O . SER A 1 73 ? 1.064 -10.138 -7.502 1.00 94.62 73 SER A O 1
ATOM 578 N N . ASP A 1 74 ? 1.428 -10.447 -9.691 1.00 95.00 74 ASP A N 1
ATOM 579 C CA . ASP A 1 74 ? 2.101 -11.737 -9.496 1.00 95.00 74 ASP A CA 1
ATOM 580 C C . ASP A 1 74 ? 3.469 -11.595 -8.816 1.00 95.00 74 ASP A C 1
ATOM 582 O O . ASP A 1 74 ? 3.783 -12.370 -7.916 1.00 95.00 74 ASP A O 1
ATOM 586 N N . ALA A 1 75 ? 4.263 -10.587 -9.187 1.00 97.12 75 ALA A N 1
ATOM 587 C CA . ALA A 1 75 ? 5.582 -10.375 -8.593 1.00 97.12 75 ALA A CA 1
ATOM 588 C C . ALA A 1 75 ? 5.534 -9.998 -7.102 1.00 97.12 75 ALA A C 1
ATOM 590 O O . ALA A 1 75 ? 6.474 -10.300 -6.373 1.00 97.12 75 ALA A O 1
ATOM 591 N N . PHE A 1 76 ? 4.450 -9.363 -6.649 1.00 97.69 76 PHE A N 1
ATOM 592 C CA . PHE A 1 76 ? 4.259 -8.948 -5.256 1.00 97.69 76 PHE A CA 1
ATOM 593 C C . PHE A 1 76 ? 3.271 -9.833 -4.484 1.00 97.69 76 PHE A C 1
ATOM 595 O O . PHE A 1 76 ? 2.799 -9.441 -3.419 1.00 97.69 76 PHE A O 1
ATOM 602 N N . LYS A 1 77 ? 2.939 -11.024 -4.994 1.00 95.38 77 LYS A N 1
ATOM 603 C CA . LYS A 1 77 ? 1.921 -11.898 -4.385 1.00 95.38 77 LYS A CA 1
ATOM 604 C C . LYS A 1 77 ? 2.246 -12.371 -2.968 1.00 95.38 77 LYS A C 1
ATOM 606 O O . LYS A 1 77 ? 1.321 -12.651 -2.216 1.00 95.38 77 LYS A O 1
ATOM 611 N N . ASP A 1 78 ? 3.534 -12.456 -2.645 1.00 95.94 78 ASP A N 1
ATOM 612 C CA . ASP A 1 78 ? 4.039 -12.934 -1.356 1.00 95.94 78 ASP A CA 1
ATOM 613 C C . ASP A 1 78 ? 4.301 -11.779 -0.371 1.00 95.94 78 ASP A C 1
ATOM 615 O O . ASP A 1 78 ? 4.780 -12.004 0.736 1.00 95.94 78 ASP A O 1
ATOM 619 N N . VAL A 1 79 ? 4.009 -10.531 -0.760 1.00 97.94 79 VAL A N 1
ATOM 620 C CA . VAL A 1 79 ? 4.065 -9.390 0.160 1.00 97.94 79 VAL A CA 1
ATOM 621 C C . VAL A 1 79 ? 2.901 -9.502 1.139 1.00 97.94 79 VAL A C 1
ATOM 623 O O . VAL A 1 79 ? 1.744 -9.616 0.736 1.00 97.94 79 VAL A O 1
ATOM 626 N N . THR A 1 80 ? 3.217 -9.430 2.429 1.00 97.06 80 THR A N 1
ATOM 627 C CA . THR A 1 80 ? 2.262 -9.561 3.534 1.00 97.06 80 THR A CA 1
ATOM 628 C C . THR A 1 80 ? 2.267 -8.287 4.381 1.00 97.06 80 THR A C 1
ATOM 630 O O . THR A 1 80 ? 2.958 -8.231 5.404 1.00 97.06 80 THR A O 1
ATOM 633 N N . PRO A 1 81 ? 1.558 -7.220 3.966 1.00 98.56 81 PRO A N 1
ATOM 634 C CA . PRO A 1 81 ? 1.432 -6.031 4.793 1.00 98.56 81 PRO A CA 1
ATOM 635 C C . PRO A 1 81 ? 0.827 -6.361 6.150 1.00 98.56 81 PRO A C 1
ATOM 637 O O . PRO A 1 81 ? 0.008 -7.273 6.279 1.00 98.56 81 PRO A O 1
ATOM 640 N N . THR A 1 82 ? 1.200 -5.598 7.165 1.00 98.62 82 THR A N 1
ATOM 641 C CA . THR A 1 82 ? 0.720 -5.800 8.526 1.00 98.62 82 THR A CA 1
ATOM 642 C C . THR A 1 82 ? 0.099 -4.537 9.078 1.00 98.62 82 THR A C 1
ATOM 644 O O . THR A 1 82 ? 0.587 -3.441 8.824 1.00 98.62 82 THR A O 1
ATOM 647 N N . LEU A 1 83 ? -0.958 -4.703 9.862 1.00 98.50 83 LEU A N 1
ATOM 648 C CA . LEU A 1 83 ? -1.602 -3.650 10.627 1.00 98.50 83 LEU A CA 1
ATOM 649 C C . LEU A 1 83 ? -1.388 -3.959 12.111 1.00 98.50 83 LEU A C 1
ATOM 651 O O . LEU A 1 83 ? -1.913 -4.944 12.628 1.00 98.50 83 LEU A O 1
ATOM 655 N N . THR A 1 84 ? -0.581 -3.150 12.789 1.00 98.50 84 THR A N 1
ATOM 656 C CA . THR A 1 84 ? -0.344 -3.273 14.232 1.00 98.50 84 THR A CA 1
ATOM 657 C C . THR A 1 84 ? -1.232 -2.279 14.956 1.00 98.50 84 THR A C 1
ATOM 659 O O . THR A 1 84 ? -1.101 -1.076 14.739 1.00 98.50 84 THR A O 1
ATOM 662 N N . ILE A 1 85 ? -2.139 -2.780 15.787 1.00 98.38 85 ILE A N 1
ATOM 663 C CA . ILE A 1 85 ? -3.143 -1.993 16.501 1.00 98.38 85 ILE A CA 1
ATOM 664 C C . ILE A 1 85 ? -2.763 -1.912 17.976 1.00 98.38 85 ILE A C 1
ATOM 666 O O . ILE A 1 85 ? -2.487 -2.936 18.605 1.00 98.38 85 ILE A O 1
ATOM 670 N N . THR A 1 86 ? -2.770 -0.694 18.514 1.00 97.00 86 THR A N 1
ATOM 671 C CA . THR A 1 86 ? -2.508 -0.406 19.925 1.00 97.00 86 THR A CA 1
ATOM 672 C C . THR A 1 86 ? -3.467 0.667 20.421 1.00 97.00 86 THR A C 1
ATOM 674 O O . THR A 1 86 ? -3.370 1.832 20.029 1.00 97.00 86 THR A O 1
ATOM 677 N N . GLY A 1 87 ? -4.399 0.278 21.290 1.00 95.88 87 GLY A N 1
ATOM 678 C CA . GLY A 1 87 ? -5.473 1.151 21.752 1.00 95.88 87 GLY A CA 1
ATOM 679 C C . GLY A 1 87 ? -6.374 1.590 20.597 1.00 95.88 87 GLY A C 1
ATOM 680 O O . GLY A 1 87 ? -6.962 0.758 19.912 1.00 95.88 87 GLY A O 1
ATOM 681 N N . ASP A 1 88 ? -6.479 2.900 20.387 1.00 97.12 88 ASP A N 1
ATOM 682 C CA . ASP A 1 88 ? -7.265 3.534 19.320 1.00 97.12 88 ASP A CA 1
ATOM 683 C C . ASP A 1 88 ? -6.423 3.900 18.087 1.00 97.12 88 ASP A C 1
ATOM 685 O O . ASP A 1 88 ? -6.873 4.642 17.214 1.00 97.12 88 ASP A O 1
ATOM 689 N N . SER A 1 89 ? -5.186 3.414 18.017 1.00 98.06 89 SER A N 1
ATOM 690 C CA . SER A 1 89 ? -4.218 3.792 16.995 1.00 98.06 89 SER A CA 1
ATOM 691 C C . SER A 1 89 ? -3.680 2.565 16.266 1.00 98.06 89 SER A C 1
ATOM 693 O O . SER A 1 89 ? -3.618 1.468 16.825 1.00 98.06 89 SER A O 1
ATOM 695 N N . ALA A 1 90 ? -3.258 2.744 15.015 1.00 98.44 90 ALA A N 1
ATOM 696 C CA . ALA A 1 90 ? -2.624 1.686 14.239 1.00 98.44 90 ALA A CA 1
ATOM 697 C C . ALA A 1 90 ? -1.420 2.167 13.420 1.00 98.44 90 ALA A C 1
ATOM 699 O O . ALA A 1 90 ? -1.274 3.351 13.100 1.00 98.44 90 ALA A O 1
ATOM 700 N N . VAL A 1 91 ? -0.570 1.209 13.057 1.00 98.75 91 VAL A N 1
ATOM 701 C CA . VAL A 1 91 ? 0.542 1.366 12.116 1.00 98.75 91 VAL A CA 1
ATOM 702 C C . VAL A 1 91 ? 0.398 0.316 11.021 1.00 98.75 91 VAL A C 1
ATOM 704 O O . VAL A 1 91 ? 0.189 -0.860 11.318 1.00 98.75 91 VAL A O 1
ATOM 707 N N . TYR A 1 92 ? 0.480 0.745 9.764 1.00 98.69 92 TYR A N 1
ATOM 708 C CA . TYR A 1 92 ? 0.446 -0.118 8.590 1.00 98.69 92 TYR A CA 1
ATOM 709 C C . TYR A 1 92 ? 1.845 -0.216 7.980 1.00 98.69 92 TYR A C 1
ATOM 711 O O . TYR A 1 92 ? 2.388 0.778 7.501 1.00 98.69 92 TYR A O 1
ATOM 719 N N . ASP A 1 93 ? 2.411 -1.416 7.989 1.00 98.69 93 ASP A N 1
ATOM 720 C CA . ASP A 1 93 ? 3.769 -1.704 7.534 1.00 98.69 93 ASP A CA 1
ATOM 721 C C . ASP A 1 93 ? 3.758 -2.690 6.371 1.00 98.69 93 ASP A C 1
ATOM 723 O O . ASP A 1 93 ? 2.939 -3.607 6.325 1.00 98.69 93 ASP A O 1
ATOM 727 N N . LEU A 1 94 ? 4.709 -2.556 5.454 1.00 98.31 94 LEU A N 1
ATOM 728 C CA . LEU A 1 94 ? 4.979 -3.565 4.434 1.00 98.31 94 LEU A CA 1
ATOM 729 C C . LEU A 1 94 ? 6.448 -3.566 4.036 1.00 98.31 94 LEU A C 1
ATOM 731 O O . LEU A 1 94 ? 7.146 -2.562 4.159 1.00 98.31 94 LEU A O 1
ATOM 735 N N . THR A 1 95 ? 6.894 -4.696 3.502 1.00 98.50 95 THR A N 1
ATOM 736 C CA . THR A 1 95 ? 8.220 -4.845 2.907 1.00 98.50 95 THR A CA 1
ATOM 737 C C . THR A 1 95 ? 8.073 -5.535 1.563 1.00 98.50 95 THR A C 1
ATOM 739 O O . THR A 1 95 ? 7.366 -6.537 1.457 1.00 98.50 95 THR A O 1
ATOM 742 N N . ALA A 1 96 ? 8.721 -5.004 0.530 1.00 98.19 96 ALA A N 1
ATOM 743 C CA . ALA A 1 96 ? 8.658 -5.567 -0.811 1.00 98.19 96 ALA A CA 1
ATOM 744 C C . ALA A 1 96 ? 10.006 -5.492 -1.523 1.00 98.19 96 ALA A C 1
ATOM 746 O O . ALA A 1 96 ? 10.710 -4.486 -1.451 1.00 98.19 96 ALA A O 1
ATOM 747 N N . THR A 1 97 ? 10.330 -6.543 -2.274 1.00 98.00 97 THR A N 1
ATOM 748 C CA . THR A 1 97 ? 11.480 -6.568 -3.180 1.00 98.00 97 THR A CA 1
ATOM 749 C C . THR A 1 97 ? 11.034 -6.279 -4.609 1.00 98.00 97 THR A C 1
ATOM 751 O O . THR A 1 97 ? 10.108 -6.900 -5.122 1.00 98.00 97 THR A O 1
ATOM 754 N N . THR A 1 98 ? 11.690 -5.334 -5.279 1.00 97.19 98 THR A N 1
ATOM 755 C CA . THR A 1 98 ? 11.238 -4.814 -6.588 1.00 97.19 98 THR A CA 1
ATOM 756 C C . THR A 1 98 ? 11.829 -5.546 -7.797 1.00 97.19 98 THR A C 1
ATOM 758 O O . THR A 1 98 ? 11.295 -5.464 -8.906 1.00 97.19 98 THR A O 1
ATOM 761 N N . ASN A 1 99 ? 12.916 -6.293 -7.599 1.00 96.88 99 ASN A N 1
ATOM 762 C CA . ASN A 1 99 ? 13.700 -6.932 -8.658 1.00 96.88 99 ASN A CA 1
ATOM 763 C C . ASN A 1 99 ? 12.883 -7.881 -9.555 1.00 96.88 99 ASN A C 1
ATOM 765 O O . ASN A 1 99 ? 13.042 -7.841 -10.776 1.00 96.88 99 ASN A O 1
ATOM 769 N N . VAL A 1 100 ? 12.001 -8.708 -8.983 1.00 96.94 100 VAL A N 1
ATOM 770 C CA . VAL A 1 100 ? 11.161 -9.649 -9.743 1.00 96.94 100 VAL A CA 1
ATOM 771 C C . VAL A 1 100 ? 10.168 -8.887 -10.617 1.00 96.94 100 VAL A C 1
ATOM 773 O O . VAL A 1 100 ? 10.073 -9.158 -11.812 1.00 96.94 100 VAL A O 1
ATOM 776 N N . ALA A 1 101 ? 9.479 -7.890 -10.057 1.00 96.44 101 ALA A N 1
ATOM 777 C CA . ALA A 1 101 ? 8.493 -7.091 -10.782 1.00 96.44 101 ALA A CA 1
ATOM 778 C C . ALA A 1 101 ? 9.127 -6.358 -11.972 1.00 96.44 101 ALA A C 1
ATOM 780 O O . ALA A 1 101 ? 8.663 -6.471 -13.112 1.00 96.44 101 ALA A O 1
ATOM 781 N N . VAL A 1 102 ? 10.235 -5.660 -11.720 1.00 96.56 102 VAL A N 1
ATOM 782 C CA . VAL A 1 102 ? 10.965 -4.906 -12.745 1.00 96.56 102 VAL A CA 1
ATOM 783 C C . VAL A 1 102 ? 11.604 -5.843 -13.773 1.00 96.56 102 VAL A C 1
ATOM 785 O O . VAL A 1 102 ? 11.549 -5.582 -14.977 1.00 96.56 102 VAL A O 1
ATOM 788 N N . GLY A 1 103 ? 12.171 -6.963 -13.326 1.00 97.31 103 GLY A N 1
ATOM 789 C CA . GLY A 1 103 ? 12.776 -7.966 -14.195 1.00 97.31 103 GLY A CA 1
ATOM 790 C C . GLY A 1 103 ? 11.766 -8.640 -15.126 1.00 97.31 103 GLY A C 1
ATOM 791 O O . GLY A 1 103 ? 12.052 -8.815 -16.310 1.00 97.31 103 GLY A O 1
ATOM 792 N N . ASN A 1 104 ? 10.577 -8.972 -14.629 1.00 96.69 104 ASN A N 1
ATOM 793 C CA . ASN A 1 104 ? 9.508 -9.548 -15.444 1.00 96.69 104 ASN A CA 1
ATOM 794 C C . ASN A 1 104 ? 8.998 -8.541 -16.487 1.00 96.69 104 ASN A C 1
ATOM 796 O O . ASN A 1 104 ? 8.749 -8.909 -17.638 1.00 96.69 104 ASN A O 1
ATOM 800 N N . PHE A 1 105 ? 8.894 -7.257 -16.121 1.00 95.31 105 PHE A N 1
ATOM 801 C CA . PHE A 1 105 ? 8.560 -6.205 -17.082 1.00 95.31 105 PHE A CA 1
ATOM 802 C C . PHE A 1 105 ? 9.639 -6.045 -18.160 1.00 95.31 105 PHE A C 1
ATOM 804 O O . PHE A 1 105 ? 9.300 -5.916 -19.337 1.00 95.31 105 PHE A O 1
ATOM 811 N N . TYR A 1 106 ? 10.922 -6.110 -17.790 1.00 96.56 106 TYR A N 1
ATOM 812 C CA . TYR A 1 106 ? 12.032 -6.086 -18.746 1.00 96.56 106 TYR A CA 1
ATOM 813 C C . TYR A 1 106 ? 11.916 -7.219 -19.774 1.00 96.56 106 TYR A C 1
ATOM 815 O O . TYR A 1 106 ? 11.958 -6.958 -20.978 1.00 96.56 106 TYR A O 1
ATOM 823 N N . ASP A 1 107 ? 11.715 -8.462 -19.326 1.00 96.25 107 ASP A N 1
ATOM 824 C CA . ASP A 1 107 ? 11.611 -9.623 -20.220 1.00 96.25 107 ASP A CA 1
ATOM 825 C C . ASP A 1 107 ? 10.444 -9.468 -21.202 1.00 96.25 107 ASP A C 1
ATOM 827 O O . ASP A 1 107 ? 10.603 -9.663 -22.412 1.00 96.25 107 ASP A O 1
ATOM 831 N N . TYR A 1 108 ? 9.287 -9.032 -20.694 1.00 94.94 108 TYR A N 1
ATOM 832 C CA . TYR A 1 108 ? 8.132 -8.697 -21.520 1.00 94.94 108 TYR A CA 1
ATOM 833 C C . TYR A 1 108 ? 8.472 -7.606 -22.547 1.00 94.94 108 TYR A C 1
ATOM 835 O O . TYR A 1 108 ? 8.225 -7.776 -23.743 1.00 94.94 108 TYR A O 1
ATOM 843 N N . ALA A 1 109 ? 9.071 -6.498 -22.108 1.00 93.88 109 ALA A N 1
ATOM 844 C CA . ALA A 1 109 ? 9.399 -5.370 -22.970 1.00 93.88 109 ALA A CA 1
ATOM 845 C C . ALA A 1 109 ? 10.376 -5.767 -24.086 1.00 93.88 109 ALA A C 1
ATOM 847 O O . ALA A 1 109 ? 10.196 -5.359 -25.237 1.00 93.88 109 ALA A O 1
ATOM 848 N N . LYS A 1 110 ? 11.368 -6.615 -23.785 1.00 94.88 110 LYS A N 1
ATOM 849 C CA . LYS A 1 110 ? 12.294 -7.166 -24.783 1.00 94.88 110 LYS A CA 1
ATOM 850 C C . LYS A 1 110 ? 11.587 -8.084 -25.775 1.00 94.88 110 LYS A C 1
ATOM 852 O O . LYS A 1 110 ? 11.814 -7.932 -26.976 1.00 94.88 110 LYS A O 1
ATOM 857 N N . ALA A 1 111 ? 10.711 -8.974 -25.308 1.00 94.25 111 ALA A N 1
ATOM 858 C CA . ALA A 1 111 ? 9.912 -9.840 -26.177 1.00 94.25 111 ALA A CA 1
ATOM 859 C C . ALA A 1 111 ? 9.001 -9.032 -27.121 1.00 94.25 111 ALA A C 1
ATOM 861 O O . ALA A 1 111 ? 8.869 -9.374 -28.296 1.00 94.25 111 ALA A O 1
ATOM 862 N N . GLN A 1 112 ? 8.443 -7.919 -26.637 1.00 92.81 112 GLN A N 1
ATOM 863 C CA . GLN A 1 112 ? 7.613 -6.999 -27.423 1.00 92.81 112 GLN A CA 1
ATOM 864 C C . GLN A 1 112 ? 8.411 -5.943 -28.205 1.00 92.81 112 GLN A C 1
ATOM 866 O O . GLN A 1 112 ? 7.816 -5.094 -28.866 1.00 92.81 112 GLN A O 1
ATOM 871 N N . LYS A 1 113 ? 9.750 -5.989 -28.161 1.00 92.38 113 LYS A N 1
ATOM 872 C CA . LYS A 1 113 ? 10.652 -5.042 -28.841 1.00 92.38 113 LYS A CA 1
ATOM 873 C C . LYS A 1 113 ? 10.354 -3.571 -28.507 1.00 92.38 113 LYS A C 1
ATOM 875 O O . LYS A 1 113 ? 10.488 -2.701 -29.367 1.00 92.38 113 LYS A O 1
ATOM 880 N N . LEU A 1 114 ? 9.960 -3.284 -27.265 1.00 90.19 114 LEU A N 1
ATOM 881 C CA . LEU A 1 114 ? 9.730 -1.914 -26.809 1.00 90.19 114 LEU A CA 1
ATOM 882 C C . LEU A 1 114 ? 11.059 -1.151 -26.774 1.00 90.19 114 LEU A C 1
ATOM 884 O O . LEU A 1 114 ? 12.031 -1.598 -26.167 1.00 90.19 114 LEU A O 1
ATOM 888 N N . THR A 1 115 ? 11.102 0.019 -27.408 1.00 87.81 115 THR A N 1
ATOM 889 C CA . THR A 1 115 ? 12.310 0.861 -27.496 1.00 87.81 115 THR A CA 1
ATOM 890 C C . THR A 1 115 ? 12.626 1.611 -26.201 1.00 87.81 115 THR A C 1
ATOM 892 O O . THR A 1 115 ? 13.733 2.130 -26.052 1.00 87.81 115 THR A O 1
ATOM 895 N N . SER A 1 116 ? 11.672 1.651 -25.265 1.00 83.88 116 SER A N 1
ATOM 896 C CA . SER A 1 116 ? 11.800 2.282 -23.947 1.00 83.88 116 SER A CA 1
ATOM 897 C C . SER A 1 116 ? 12.696 1.511 -22.976 1.00 83.88 116 SER A C 1
ATOM 899 O O . SER A 1 116 ? 13.081 2.063 -21.951 1.00 83.88 116 SER A O 1
ATOM 901 N N . VAL A 1 117 ? 13.037 0.254 -23.281 1.00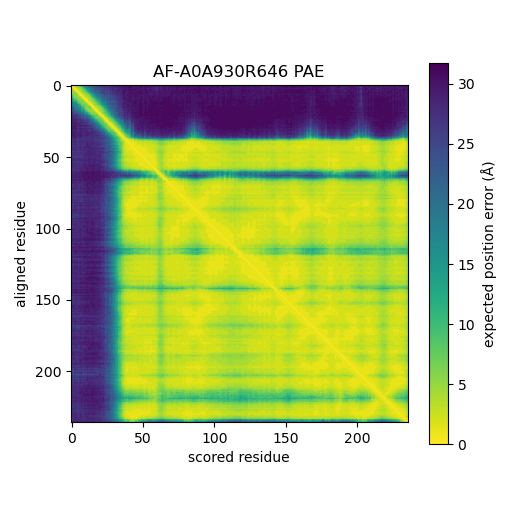 89.75 117 VAL A N 1
ATOM 902 C CA . VAL A 1 117 ? 13.879 -0.596 -22.432 1.00 89.75 117 VAL A CA 1
ATOM 903 C C . VAL A 1 117 ? 15.182 -0.923 -23.161 1.00 89.75 117 VAL A C 1
ATOM 905 O O . VAL A 1 117 ? 15.190 -1.557 -24.220 1.00 89.75 117 VAL A O 1
ATOM 908 N N . GLN A 1 118 ? 16.298 -0.481 -22.583 1.00 87.88 118 GLN A N 1
ATOM 909 C CA . GLN A 1 118 ? 17.650 -0.598 -23.138 1.00 87.88 118 GLN A CA 1
ATOM 910 C C . GLN A 1 118 ? 18.623 -1.155 -22.090 1.00 87.88 118 GLN A C 1
ATOM 912 O O . GLN A 1 118 ? 18.306 -1.192 -20.904 1.00 87.88 118 GLN A O 1
ATOM 917 N N . GLY A 1 119 ? 19.816 -1.569 -22.529 1.00 93.38 119 GLY A N 1
ATOM 918 C CA . GLY A 1 119 ? 20.839 -2.144 -21.648 1.00 93.38 119 GLY A CA 1
ATOM 919 C C . GLY A 1 119 ? 20.568 -3.602 -21.272 1.00 93.38 119 GLY A C 1
ATOM 920 O O . GLY A 1 119 ? 19.802 -4.287 -21.953 1.00 93.38 119 GLY A O 1
ATOM 921 N N . THR A 1 120 ? 21.244 -4.085 -20.225 1.00 97.31 120 THR A N 1
ATOM 922 C CA . THR A 1 120 ? 21.004 -5.425 -19.662 1.00 97.31 120 THR A CA 1
ATOM 923 C C . THR A 1 120 ? 19.854 -5.411 -18.655 1.00 97.31 120 THR A 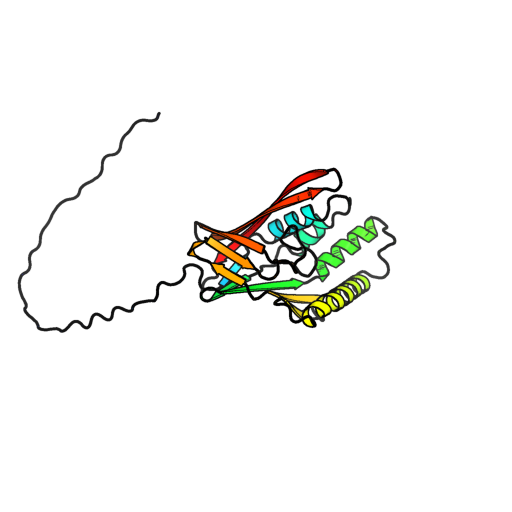C 1
ATOM 925 O O . THR A 1 120 ? 19.454 -4.356 -18.157 1.00 97.31 120 THR A O 1
ATOM 928 N N . LYS A 1 121 ? 19.333 -6.598 -18.320 1.00 97.62 121 LYS A N 1
ATOM 929 C CA . LYS A 1 121 ? 18.258 -6.753 -17.332 1.00 97.62 121 LYS A CA 1
ATOM 930 C C . LYS A 1 121 ? 18.678 -6.234 -15.957 1.00 97.62 121 LYS A C 1
ATOM 932 O O . LYS A 1 121 ? 17.912 -5.542 -15.297 1.00 97.62 121 LYS A O 1
ATOM 937 N N . GLU A 1 122 ? 19.907 -6.525 -15.551 1.00 97.50 122 GLU A N 1
ATOM 938 C CA . GLU A 1 122 ? 20.481 -6.131 -14.264 1.00 97.50 122 GLU A CA 1
ATOM 939 C C . GLU A 1 122 ? 20.628 -4.610 -14.169 1.00 97.50 122 GLU A C 1
ATOM 941 O O . GLU A 1 122 ? 20.246 -4.010 -13.166 1.00 97.50 122 GLU A O 1
ATOM 946 N N . GLN A 1 123 ? 21.128 -3.973 -15.235 1.00 97.00 123 GLN A N 1
ATOM 947 C CA . GLN A 1 123 ? 21.231 -2.514 -15.311 1.00 97.00 123 GLN A CA 1
ATOM 948 C C . GLN A 1 123 ? 19.852 -1.858 -15.251 1.00 97.00 123 GLN A C 1
ATOM 950 O O . GLN A 1 123 ? 19.670 -0.878 -14.534 1.00 97.00 123 GLN A O 1
ATOM 955 N N . TYR A 1 124 ? 18.874 -2.415 -15.968 1.00 97.00 124 TYR A N 1
ATOM 956 C CA . TYR A 1 124 ? 17.505 -1.919 -15.944 1.00 97.00 124 TYR A CA 1
ATOM 957 C C . TYR A 1 124 ? 16.884 -2.028 -14.545 1.00 97.00 124 TYR A C 1
ATOM 959 O O . TYR A 1 124 ? 16.370 -1.036 -14.039 1.00 97.00 124 TYR A O 1
ATOM 967 N N . ILE A 1 125 ? 16.996 -3.189 -13.886 1.00 97.81 125 ILE A N 1
ATOM 968 C CA . ILE A 1 125 ? 16.510 -3.388 -12.510 1.00 97.81 125 ILE A CA 1
ATOM 969 C C . ILE A 1 125 ? 17.129 -2.361 -11.562 1.00 97.81 125 ILE A C 1
ATOM 971 O O . ILE A 1 125 ? 16.403 -1.703 -10.817 1.00 97.81 125 ILE A O 1
ATOM 975 N N . LYS A 1 126 ? 18.452 -2.184 -11.628 1.00 97.69 126 LYS A N 1
ATOM 976 C CA . LYS A 1 126 ? 19.155 -1.225 -10.779 1.00 97.69 126 LYS A CA 1
ATOM 977 C C . LYS A 1 126 ? 18.667 0.206 -11.006 1.00 97.69 126 LYS A C 1
ATOM 979 O O . LYS A 1 126 ? 18.346 0.884 -10.038 1.00 97.69 126 LYS A O 1
ATOM 984 N N . ASN A 1 127 ? 18.580 0.647 -12.260 1.00 97.12 127 ASN A N 1
ATOM 985 C CA . ASN A 1 127 ? 18.163 2.011 -12.583 1.00 97.12 127 ASN A CA 1
ATOM 986 C C . ASN A 1 127 ? 16.729 2.290 -12.110 1.00 97.12 127 ASN A C 1
ATOM 988 O O . ASN A 1 127 ? 16.483 3.318 -11.491 1.00 97.12 127 ASN A O 1
ATOM 992 N N . GLN A 1 128 ? 15.800 1.354 -12.335 1.00 96.75 128 GLN A N 1
ATOM 993 C CA . GLN A 1 128 ? 14.416 1.512 -11.882 1.00 96.75 128 GLN A CA 1
ATOM 994 C C . GLN A 1 128 ? 14.307 1.568 -10.353 1.00 96.75 128 GLN A C 1
ATOM 996 O O . GLN A 1 128 ? 13.499 2.335 -9.835 1.00 96.75 128 GLN A O 1
ATOM 1001 N N . TYR A 1 129 ? 15.102 0.771 -9.632 1.00 98.25 129 TYR A N 1
ATOM 1002 C CA . TYR A 1 129 ? 15.154 0.845 -8.174 1.00 98.25 129 TYR A CA 1
ATOM 1003 C C . TYR A 1 129 ? 15.734 2.178 -7.693 1.00 98.25 129 TYR A C 1
ATOM 1005 O O . TYR A 1 129 ? 15.143 2.800 -6.817 1.00 98.25 129 TYR A O 1
ATOM 1013 N N . ASP A 1 130 ? 16.843 2.641 -8.276 1.00 98.25 130 ASP A N 1
ATOM 1014 C CA . ASP A 1 130 ? 17.467 3.917 -7.907 1.00 98.25 130 ASP A CA 1
ATOM 1015 C C . ASP A 1 130 ? 16.509 5.101 -8.148 1.00 98.25 130 ASP A C 1
ATOM 1017 O O . ASP A 1 130 ? 16.394 5.993 -7.302 1.00 98.25 130 ASP A O 1
ATOM 1021 N N . ASP A 1 131 ? 15.782 5.091 -9.271 1.00 97.50 131 ASP A N 1
ATOM 1022 C CA . ASP A 1 131 ? 14.775 6.103 -9.602 1.00 97.50 131 ASP A CA 1
ATOM 1023 C C . ASP A 1 131 ? 13.594 6.070 -8.622 1.00 97.50 131 ASP A C 1
ATOM 1025 O O . ASP A 1 131 ? 13.192 7.116 -8.100 1.00 97.50 131 ASP A O 1
ATOM 1029 N N . LEU A 1 132 ? 13.068 4.875 -8.323 1.00 97.88 132 LEU A N 1
ATOM 1030 C CA . LEU A 1 132 ? 11.998 4.701 -7.341 1.00 97.88 132 LEU A CA 1
ATOM 1031 C C . LEU A 1 132 ? 12.451 5.162 -5.954 1.00 97.88 132 LEU A C 1
ATOM 1033 O O . LEU A 1 132 ? 11.762 5.955 -5.322 1.00 97.88 132 LEU A O 1
ATOM 1037 N N . LYS A 1 133 ? 13.632 4.739 -5.500 1.00 98.12 133 LYS A N 1
ATOM 1038 C CA . LYS A 1 133 ? 14.218 5.150 -4.221 1.00 98.12 133 LYS A CA 1
ATOM 1039 C C . LYS A 1 133 ? 14.321 6.667 -4.122 1.00 98.12 133 LYS A C 1
ATOM 1041 O O . LYS A 1 133 ? 13.835 7.245 -3.154 1.00 98.12 133 LYS A O 1
ATOM 1046 N N . LYS A 1 134 ? 14.886 7.328 -5.135 1.00 97.50 134 LYS A N 1
ATOM 1047 C CA . LYS A 1 134 ? 15.002 8.793 -5.167 1.00 97.50 134 LYS A CA 1
ATOM 1048 C C . LYS A 1 134 ? 13.640 9.478 -5.049 1.00 97.50 134 LYS A C 1
ATOM 1050 O O . LYS A 1 134 ? 13.535 10.498 -4.367 1.00 97.50 134 LYS A O 1
ATOM 1055 N N . ASN A 1 135 ? 12.618 8.941 -5.714 1.00 96.00 135 ASN A N 1
ATOM 1056 C CA . ASN A 1 135 ? 11.253 9.439 -5.599 1.00 96.00 135 ASN A CA 1
ATOM 1057 C C . ASN A 1 135 ? 10.691 9.223 -4.184 1.00 96.00 135 ASN A C 1
ATOM 1059 O O . ASN A 1 135 ? 10.213 10.171 -3.565 1.00 96.00 135 ASN A O 1
ATOM 1063 N N . LEU A 1 136 ? 10.836 8.023 -3.621 1.00 96.62 136 LEU A N 1
ATOM 1064 C CA . LEU A 1 136 ? 10.330 7.692 -2.288 1.00 96.62 136 LEU A CA 1
ATOM 1065 C C . LEU A 1 136 ? 11.024 8.485 -1.167 1.00 96.62 136 LEU A C 1
ATOM 1067 O O . LEU A 1 136 ? 10.384 8.915 -0.208 1.00 96.62 136 LEU A O 1
ATOM 1071 N N . GLU A 1 137 ? 12.315 8.781 -1.320 1.00 96.12 137 GLU A N 1
ATOM 1072 C CA . GLU A 1 137 ? 13.063 9.669 -0.424 1.00 96.12 137 GLU A CA 1
ATOM 1073 C C . GLU A 1 137 ? 12.498 11.097 -0.377 1.00 96.12 137 GLU A C 1
ATOM 1075 O O . GLU A 1 137 ? 12.785 11.832 0.573 1.00 96.12 137 GLU A O 1
ATOM 1080 N N . THR A 1 138 ? 11.716 11.531 -1.373 1.00 94.19 138 THR A N 1
ATOM 1081 C CA . THR A 1 138 ? 11.040 12.832 -1.294 1.00 94.19 138 THR A CA 1
ATOM 1082 C C . THR A 1 138 ? 9.976 12.829 -0.200 1.00 94.19 138 THR A C 1
ATOM 1084 O O . THR A 1 138 ? 9.940 13.774 0.586 1.00 94.19 138 THR A O 1
ATOM 1087 N N . TYR A 1 139 ? 9.201 11.749 -0.043 1.00 92.62 139 TYR A N 1
ATOM 1088 C CA . TYR A 1 139 ? 8.198 11.629 1.022 1.00 92.62 139 TYR A CA 1
ATOM 1089 C C . TYR A 1 139 ? 8.818 11.717 2.415 1.00 92.62 139 TYR A C 1
ATOM 1091 O O . TYR A 1 139 ? 8.322 12.471 3.254 1.00 92.62 139 TYR A O 1
ATOM 1099 N N . ASN A 1 140 ? 9.962 11.056 2.624 1.00 93.25 140 ASN A N 1
ATOM 1100 C CA . ASN A 1 140 ? 10.700 11.111 3.890 1.00 93.25 140 ASN A CA 1
ATOM 1101 C C . ASN A 1 140 ? 11.091 12.545 4.294 1.00 93.25 140 ASN A C 1
ATOM 1103 O O . ASN A 1 140 ? 11.211 12.842 5.479 1.00 93.25 140 ASN A O 1
ATOM 1107 N N . LYS A 1 141 ? 11.286 13.451 3.326 1.00 91.94 141 LYS A N 1
ATOM 1108 C CA . LYS A 1 141 ? 11.660 14.857 3.576 1.00 91.94 141 LYS A CA 1
ATOM 1109 C C . LYS A 1 141 ? 10.465 15.748 3.918 1.00 91.94 141 LYS A C 1
ATOM 1111 O O . LYS A 1 141 ? 10.666 16.874 4.366 1.00 91.94 141 LYS A O 1
ATOM 1116 N N . HIS A 1 142 ? 9.238 15.278 3.695 1.00 88.44 142 HIS A N 1
ATOM 1117 C CA . HIS A 1 142 ? 8.021 16.083 3.810 1.00 88.44 142 HIS A CA 1
ATOM 1118 C C . HIS A 1 142 ? 7.282 15.940 5.153 1.00 88.44 142 HIS A C 1
ATOM 1120 O O . HIS A 1 142 ? 6.193 16.493 5.285 1.00 88.44 142 HIS A O 1
ATOM 1126 N N . ASN A 1 143 ? 7.862 15.265 6.159 1.00 83.44 143 ASN A N 1
ATOM 1127 C CA . ASN A 1 143 ? 7.244 15.042 7.481 1.00 83.44 143 ASN A CA 1
ATOM 1128 C C . ASN A 1 143 ? 5.801 14.506 7.396 1.00 83.44 143 ASN A C 1
ATOM 1130 O O . ASN A 1 143 ? 4.928 14.885 8.178 1.00 83.44 143 ASN A O 1
ATOM 1134 N N . LEU A 1 144 ? 5.542 13.648 6.412 1.00 91.44 144 LEU A N 1
ATOM 1135 C CA . LEU A 1 144 ? 4.283 12.925 6.286 1.00 91.44 144 LEU A CA 1
ATOM 1136 C C . LEU A 1 144 ? 4.268 11.760 7.290 1.00 91.44 144 LEU A C 1
ATOM 1138 O O . LEU A 1 144 ? 5.339 11.286 7.675 1.00 91.44 144 LEU A O 1
ATOM 1142 N N . PRO A 1 145 ? 3.097 11.217 7.667 1.00 94.56 145 PRO A N 1
ATOM 1143 C CA . PRO A 1 145 ? 3.014 9.994 8.468 1.00 94.56 145 PRO A CA 1
ATOM 1144 C C . PRO A 1 145 ? 3.403 8.737 7.665 1.00 94.56 145 PRO A C 1
ATOM 1146 O O . PRO A 1 145 ? 3.003 7.634 8.010 1.00 94.56 145 PRO A O 1
ATOM 1149 N N . LEU A 1 146 ? 4.171 8.902 6.589 1.00 96.06 146 LEU A N 1
ATOM 1150 C CA . LEU A 1 146 ? 4.626 7.881 5.663 1.00 96.06 146 LEU A CA 1
ATOM 1151 C C . LEU A 1 146 ? 6.150 7.957 5.585 1.00 96.06 146 LEU A C 1
ATOM 1153 O O . LEU A 1 146 ? 6.700 9.029 5.325 1.00 96.06 146 LEU A O 1
ATOM 1157 N N . SER A 1 147 ? 6.815 6.825 5.773 1.00 97.06 147 SER A N 1
ATOM 1158 C CA . SER A 1 147 ? 8.267 6.722 5.664 1.00 97.06 147 SER A CA 1
ATOM 1159 C C . SER A 1 147 ? 8.696 5.478 4.904 1.00 97.06 147 SER A C 1
ATOM 1161 O O . SER A 1 147 ? 8.011 4.455 4.929 1.00 97.06 147 SER A O 1
ATOM 1163 N N . PHE A 1 148 ? 9.862 5.575 4.274 1.00 98.19 148 PHE A N 1
ATOM 1164 C CA . PHE A 1 148 ? 10.492 4.506 3.515 1.00 98.19 148 PHE A CA 1
ATOM 1165 C C . PHE A 1 148 ? 11.918 4.252 4.001 1.00 98.19 148 PHE A C 1
ATOM 1167 O O . PHE A 1 148 ? 12.707 5.191 4.136 1.00 98.19 148 PHE A O 1
ATOM 1174 N N . GLU A 1 149 ? 12.257 2.985 4.201 1.00 98.38 149 GLU A N 1
ATOM 1175 C CA . GLU A 1 149 ? 13.617 2.507 4.446 1.00 98.38 149 GLU A CA 1
ATOM 1176 C C . GLU A 1 149 ? 14.040 1.562 3.317 1.00 98.38 149 GLU A C 1
ATOM 1178 O O . GLU A 1 149 ? 13.207 0.912 2.681 1.00 98.38 149 GLU A O 1
ATOM 1183 N N . PHE A 1 150 ? 15.343 1.504 3.045 1.00 98.50 150 PHE A N 1
ATOM 1184 C CA . PHE A 1 150 ? 15.876 0.891 1.830 1.00 98.50 150 PHE A CA 1
ATOM 1185 C C . PHE A 1 150 ? 16.982 -0.108 2.149 1.00 98.50 150 PHE A C 1
ATOM 1187 O O . PHE A 1 150 ? 17.909 0.199 2.902 1.00 98.50 150 PHE A O 1
ATOM 1194 N N . ASN A 1 151 ? 16.926 -1.271 1.505 1.00 98.19 151 ASN A N 1
ATOM 1195 C CA . ASN A 1 151 ? 18.023 -2.225 1.446 1.00 98.19 151 ASN A CA 1
ATOM 1196 C C . ASN A 1 151 ? 18.474 -2.374 -0.011 1.00 98.19 151 ASN A C 1
ATOM 1198 O O . ASN A 1 151 ? 17.911 -3.147 -0.792 1.00 98.19 151 ASN A O 1
ATOM 1202 N N . ASP A 1 152 ? 19.518 -1.619 -0.355 1.00 97.56 152 ASP A N 1
ATOM 1203 C CA . ASP A 1 152 ? 20.034 -1.510 -1.721 1.00 97.56 152 ASP A CA 1
ATOM 1204 C C . ASP A 1 152 ? 20.625 -2.824 -2.246 1.00 97.56 152 ASP A C 1
ATOM 1206 O O . ASP A 1 152 ? 20.547 -3.094 -3.442 1.00 97.56 152 ASP A O 1
ATOM 1210 N N . GLU A 1 153 ? 21.179 -3.667 -1.370 1.00 96.00 153 GLU A N 1
ATOM 1211 C CA . GLU A 1 153 ? 21.731 -4.970 -1.763 1.00 96.00 153 GLU A CA 1
ATOM 1212 C C . GLU A 1 153 ? 20.633 -5.941 -2.201 1.00 96.00 153 GLU A C 1
ATOM 1214 O O . GLU A 1 153 ? 20.846 -6.782 -3.077 1.00 96.00 153 GLU A O 1
ATOM 1219 N N . LYS A 1 154 ? 19.451 -5.824 -1.590 1.00 96.81 154 LYS A N 1
ATOM 1220 C CA . LYS A 1 154 ? 18.309 -6.694 -1.868 1.00 96.81 154 LYS A CA 1
ATOM 1221 C C . LYS A 1 154 ? 17.306 -6.093 -2.843 1.00 96.81 154 LYS A C 1
ATOM 1223 O O . LYS A 1 154 ? 16.455 -6.840 -3.305 1.00 96.81 154 LYS A O 1
ATOM 1228 N N . TYR A 1 155 ? 17.394 -4.805 -3.184 1.00 97.75 155 TYR A N 1
ATOM 1229 C CA . TYR A 1 155 ? 16.332 -4.061 -3.884 1.00 97.75 155 TYR A CA 1
ATOM 1230 C C . TYR A 1 155 ? 15.003 -4.054 -3.112 1.00 97.75 155 TYR A C 1
ATOM 1232 O O . TYR A 1 155 ? 13.917 -4.139 -3.702 1.00 97.75 155 TYR A O 1
ATOM 1240 N N . GLU A 1 156 ? 15.103 -4.011 -1.785 1.00 98.31 156 GLU A N 1
ATOM 1241 C CA . GLU A 1 156 ? 13.987 -4.122 -0.851 1.00 98.31 156 GLU A CA 1
ATOM 1242 C C . GLU A 1 156 ? 13.640 -2.756 -0.255 1.00 98.31 156 GLU A C 1
ATOM 1244 O O . GLU A 1 156 ? 14.516 -1.958 0.083 1.00 98.31 156 GLU A O 1
ATOM 1249 N N . ILE A 1 157 ? 12.339 -2.494 -0.158 1.00 98.75 157 ILE A N 1
ATOM 1250 C CA . ILE A 1 157 ? 11.760 -1.258 0.359 1.00 98.75 157 ILE A CA 1
ATOM 1251 C C . ILE A 1 157 ? 10.854 -1.637 1.521 1.00 98.75 157 ILE A C 1
ATOM 1253 O O . ILE A 1 157 ? 9.934 -2.441 1.350 1.00 98.75 157 ILE A O 1
ATOM 1257 N N . HIS A 1 158 ? 11.099 -1.038 2.679 1.00 98.75 158 HIS A N 1
ATOM 1258 C CA . HIS A 1 158 ? 10.195 -1.080 3.817 1.00 98.75 158 HIS A CA 1
ATOM 1259 C C . HIS A 1 158 ? 9.400 0.224 3.861 1.00 98.75 158 HIS A C 1
ATOM 1261 O O . HIS A 1 158 ? 9.984 1.305 3.811 1.00 98.75 158 HIS A O 1
ATOM 1267 N N . GLN A 1 159 ? 8.077 0.130 3.914 1.00 98.62 159 GLN A N 1
ATOM 1268 C CA . GLN A 1 159 ? 7.168 1.267 4.005 1.00 98.62 159 GLN A CA 1
ATOM 1269 C C . GLN A 1 159 ? 6.406 1.186 5.324 1.00 98.62 159 GLN A C 1
ATOM 1271 O O . GLN A 1 159 ? 5.804 0.156 5.622 1.00 98.62 159 GLN A O 1
ATOM 1276 N N . THR A 1 160 ? 6.342 2.312 6.027 1.00 98.56 160 THR A N 1
ATOM 1277 C CA . THR A 1 160 ? 5.565 2.475 7.257 1.00 98.56 160 THR A CA 1
ATOM 1278 C C . THR A 1 160 ? 4.600 3.640 7.103 1.00 98.56 160 THR A C 1
ATOM 1280 O O . THR A 1 160 ? 5.010 4.749 6.759 1.00 98.56 160 THR A O 1
ATOM 1283 N N . LEU A 1 161 ? 3.324 3.404 7.394 1.00 98.62 161 LEU A N 1
ATOM 1284 C CA . LEU A 1 161 ? 2.261 4.403 7.458 1.00 98.62 161 LEU A CA 1
ATOM 1285 C C . LEU A 1 161 ? 1.699 4.466 8.886 1.00 98.62 161 LEU A C 1
ATOM 1287 O O . LEU A 1 161 ? 1.254 3.463 9.441 1.00 98.62 161 LEU A O 1
ATOM 1291 N N . LYS A 1 162 ? 1.720 5.659 9.477 1.00 98.06 162 LYS A N 1
ATOM 1292 C CA . LYS A 1 162 ? 1.274 5.976 10.842 1.00 98.06 162 LYS A CA 1
ATOM 1293 C C . LYS A 1 162 ? 0.056 6.902 10.805 1.00 98.06 162 LYS A C 1
ATOM 1295 O O . LYS A 1 162 ? -0.487 7.188 9.742 1.00 98.06 162 LYS A O 1
ATOM 1300 N N . GLU A 1 163 ? -0.341 7.396 11.980 1.00 97.50 163 GLU A N 1
ATOM 1301 C CA . GLU A 1 163 ? -1.478 8.316 12.153 1.00 97.50 163 GLU A CA 1
ATOM 1302 C C . GLU A 1 163 ? -2.783 7.734 11.589 1.00 97.50 163 GLU A C 1
ATOM 1304 O O . GLU A 1 163 ? -3.534 8.388 10.862 1.00 97.50 163 GLU A O 1
ATOM 1309 N N . ILE A 1 164 ? -3.016 6.466 11.935 1.00 98.56 164 ILE A N 1
ATOM 1310 C CA . ILE A 1 164 ? -4.249 5.738 11.669 1.00 98.56 164 ILE A CA 1
ATOM 1311 C C . ILE A 1 164 ? -5.025 5.689 12.982 1.00 98.56 164 ILE A C 1
ATOM 1313 O O . ILE A 1 164 ? -4.519 5.144 13.964 1.00 98.56 164 ILE A O 1
ATOM 1317 N N . THR A 1 165 ? -6.230 6.248 13.003 1.00 98.38 165 THR A N 1
ATOM 1318 C CA . THR A 1 165 ? -7.095 6.282 14.190 1.00 98.38 165 THR A CA 1
ATOM 1319 C C . THR A 1 165 ? -8.270 5.332 14.016 1.00 98.38 165 THR A C 1
ATOM 1321 O O . THR A 1 165 ? -8.876 5.255 12.949 1.00 98.38 165 THR A O 1
ATOM 1324 N N . ILE A 1 166 ? -8.612 4.609 15.072 1.00 98.38 166 ILE A N 1
ATOM 1325 C CA . ILE A 1 166 ? -9.703 3.644 15.106 1.00 98.38 166 ILE A CA 1
ATOM 1326 C C . ILE A 1 166 ? -10.840 4.247 15.916 1.00 98.38 166 ILE A C 1
ATOM 1328 O O . ILE A 1 166 ? -10.683 4.585 17.087 1.00 98.38 166 ILE A O 1
ATOM 1332 N N . ASN A 1 167 ? -12.015 4.340 15.305 1.00 96.94 167 ASN A N 1
ATOM 1333 C CA . ASN A 1 167 ? -13.237 4.689 16.007 1.00 96.94 167 ASN A CA 1
ATOM 1334 C C . ASN A 1 167 ? -14.121 3.446 16.095 1.00 96.94 167 ASN A C 1
ATOM 1336 O O . ASN A 1 167 ? -14.875 3.129 15.172 1.00 96.94 167 ASN A O 1
ATOM 1340 N N . GLU A 1 168 ? -14.027 2.735 17.219 1.00 93.75 168 GLU A N 1
ATOM 1341 C CA . GLU A 1 168 ? -14.809 1.519 17.451 1.00 93.75 16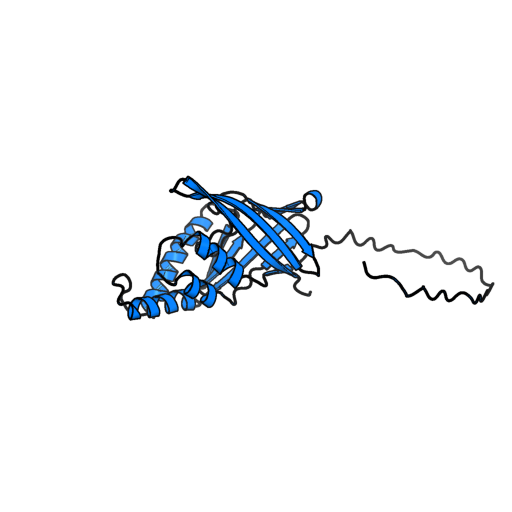8 GLU A CA 1
ATOM 1342 C C . GLU A 1 168 ? -16.317 1.785 17.424 1.00 93.75 168 GLU A C 1
ATOM 1344 O O . GLU A 1 168 ? -17.067 1.014 16.832 1.00 93.75 168 GLU A O 1
ATOM 1349 N N . SER A 1 169 ? -16.765 2.918 17.975 1.00 94.00 169 SER A N 1
ATOM 1350 C CA . SER A 1 169 ? -18.190 3.273 17.999 1.00 94.00 169 SER A CA 1
ATOM 1351 C C . SER A 1 169 ? -18.774 3.524 16.603 1.00 94.00 169 SER A C 1
ATOM 1353 O O . SER A 1 169 ? -19.941 3.222 16.355 1.00 94.00 169 SER A O 1
ATOM 1355 N N . ALA A 1 170 ? -17.962 4.049 15.681 1.00 96.94 170 ALA A N 1
ATOM 1356 C CA . ALA A 1 170 ? -18.351 4.311 14.298 1.00 96.94 170 ALA A CA 1
ATOM 1357 C C . ALA A 1 170 ? -18.021 3.151 13.339 1.00 96.94 170 ALA A C 1
ATOM 1359 O O . ALA A 1 170 ? -18.408 3.203 12.160 1.00 96.94 170 ALA A O 1
ATOM 1360 N N . GLY A 1 171 ? -17.301 2.135 13.829 1.00 97.12 171 GLY A N 1
ATOM 1361 C CA . GLY A 1 171 ? -16.791 1.018 13.042 1.00 97.12 171 GLY A CA 1
ATOM 1362 C C . GLY A 1 171 ? -15.851 1.478 11.929 1.00 97.12 171 GLY A C 1
ATOM 1363 O O . GLY A 1 171 ? -16.034 1.067 10.780 1.00 97.12 171 GLY A O 1
ATOM 1364 N N . THR A 1 172 ? -14.917 2.398 12.212 1.00 98.56 172 THR A N 1
ATOM 1365 C CA . THR A 1 172 ? -14.058 3.008 11.179 1.00 98.56 172 THR A CA 1
ATOM 1366 C C . THR A 1 172 ? -12.567 3.024 11.508 1.00 98.56 172 THR A C 1
ATOM 1368 O O . THR A 1 172 ? -12.178 3.135 12.668 1.00 98.56 172 THR A O 1
ATOM 1371 N N . PHE A 1 173 ? -11.748 2.974 10.454 1.00 98.69 173 PHE A N 1
ATOM 1372 C CA . PHE A 1 173 ? -10.329 3.338 10.461 1.00 98.69 173 PHE A CA 1
ATOM 1373 C C . PHE A 1 173 ? -10.158 4.634 9.669 1.00 98.69 173 PHE A C 1
ATOM 1375 O O . PHE A 1 173 ? -10.506 4.705 8.489 1.00 98.69 173 PHE A O 1
ATOM 1382 N N . GLU A 1 174 ? -9.632 5.660 10.315 1.00 98.50 174 GLU A N 1
ATOM 1383 C CA . GLU A 1 174 ? -9.339 6.961 9.731 1.00 98.50 174 GLU A CA 1
ATOM 1384 C C . GLU A 1 174 ? -7.847 7.043 9.434 1.00 98.50 174 GLU A C 1
ATOM 1386 O O . GLU A 1 174 ? -7.015 7.070 10.337 1.00 98.50 174 GLU A O 1
ATOM 1391 N N . PHE A 1 175 ? -7.514 7.072 8.150 1.00 98.50 175 PHE A N 1
ATOM 1392 C CA . PHE A 1 175 ? -6.154 7.251 7.676 1.00 98.50 175 PHE A CA 1
ATOM 1393 C C . PHE A 1 175 ? -5.967 8.718 7.311 1.00 98.50 175 PHE A C 1
ATOM 1395 O O . PHE A 1 175 ? -6.640 9.218 6.406 1.00 98.50 175 PHE A O 1
ATOM 1402 N N . LYS A 1 176 ? -5.034 9.413 7.968 1.00 96.94 176 LYS A N 1
ATOM 1403 C CA . LYS A 1 176 ? -4.709 10.803 7.605 1.00 96.94 176 LYS A CA 1
ATOM 1404 C C . LYS A 1 176 ? -4.115 10.922 6.197 1.00 96.94 176 LYS A C 1
ATOM 1406 O O . LYS A 1 176 ? -4.329 11.922 5.517 1.00 96.94 176 LYS A O 1
ATOM 1411 N N . ASN A 1 177 ? -3.422 9.875 5.760 1.00 96.31 177 ASN A N 1
ATOM 1412 C CA . ASN A 1 177 ? -2.923 9.679 4.408 1.00 96.31 177 ASN A CA 1
ATOM 1413 C C . ASN A 1 177 ? -3.419 8.327 3.908 1.00 96.31 177 ASN A C 1
ATOM 1415 O O . ASN A 1 177 ? -3.227 7.327 4.599 1.00 96.31 177 ASN A O 1
ATOM 1419 N N . ALA A 1 178 ? -4.053 8.284 2.736 1.00 96.69 178 ALA A N 1
ATOM 1420 C CA . ALA A 1 178 ? -4.592 7.039 2.214 1.00 96.69 178 ALA A CA 1
ATOM 1421 C C . ALA A 1 178 ? -3.502 5.960 2.077 1.00 96.69 178 ALA A C 1
ATOM 1423 O O . ALA A 1 178 ? -2.382 6.271 1.654 1.00 96.69 178 ALA A O 1
ATOM 1424 N N . PRO A 1 179 ? -3.818 4.693 2.407 1.00 97.06 179 PRO A N 1
ATOM 1425 C CA . PRO A 1 179 ? -2.884 3.593 2.237 1.00 97.06 179 PRO A CA 1
ATOM 1426 C C . PRO A 1 179 ? -2.388 3.518 0.797 1.00 97.06 179 PRO A C 1
ATOM 1428 O O . PRO A 1 179 ? -3.159 3.686 -0.147 1.00 97.06 179 PRO A O 1
ATOM 1431 N N . MET A 1 180 ? -1.106 3.232 0.620 1.00 95.88 180 MET A N 1
ATOM 1432 C CA . MET A 1 180 ? -0.494 3.065 -0.694 1.00 95.88 180 MET A CA 1
ATOM 1433 C C . MET A 1 180 ? 0.483 1.894 -0.682 1.00 95.88 180 MET A C 1
ATOM 1435 O O . MET A 1 180 ? 0.838 1.387 0.383 1.00 95.88 180 MET A O 1
ATOM 1439 N N . PHE A 1 181 ? 0.930 1.475 -1.858 1.00 97.50 181 PHE A N 1
ATOM 1440 C CA . PHE A 1 181 ? 1.976 0.471 -1.998 1.00 97.50 181 PHE A CA 1
ATOM 1441 C C . PHE A 1 181 ? 3.126 1.027 -2.831 1.00 97.50 181 PHE A C 1
ATOM 1443 O O . PHE A 1 181 ? 2.989 1.115 -4.046 1.00 97.50 181 PHE A O 1
ATOM 1450 N N . ILE A 1 182 ? 4.229 1.410 -2.175 1.00 96.06 182 ILE A N 1
ATOM 1451 C CA . ILE A 1 182 ? 5.519 1.825 -2.767 1.00 96.06 182 ILE A CA 1
ATOM 1452 C C . ILE A 1 182 ? 5.412 2.781 -3.970 1.00 96.06 182 ILE A C 1
ATOM 1454 O O . ILE A 1 182 ? 6.156 2.652 -4.937 1.00 96.06 182 ILE A O 1
ATOM 1458 N N . ASP A 1 183 ? 4.466 3.723 -3.923 1.00 93.00 183 ASP A N 1
ATOM 1459 C CA . ASP A 1 183 ? 4.141 4.646 -5.030 1.00 93.00 183 ASP A CA 1
ATOM 1460 C C . ASP A 1 183 ? 3.761 3.973 -6.363 1.00 93.00 183 ASP A C 1
ATOM 1462 O O . ASP A 1 183 ? 3.823 4.567 -7.435 1.00 93.00 183 ASP A O 1
ATOM 1466 N N . LEU A 1 184 ? 3.316 2.717 -6.295 1.00 93.94 184 LEU A N 1
ATOM 1467 C CA . LEU A 1 184 ? 2.742 1.983 -7.417 1.00 93.94 184 LEU A CA 1
ATOM 1468 C C . LEU A 1 184 ? 1.226 2.189 -7.518 1.00 93.94 184 LEU A C 1
ATOM 1470 O O . LEU A 1 184 ? 0.702 2.368 -8.614 1.00 93.94 184 LEU A O 1
ATOM 1474 N N . VAL A 1 185 ? 0.520 2.129 -6.386 1.00 94.62 185 VAL A N 1
ATOM 1475 C CA . VAL A 1 185 ? -0.927 2.380 -6.293 1.00 94.62 185 VAL A CA 1
ATOM 1476 C C . VAL A 1 185 ? -1.277 3.060 -4.978 1.00 94.62 185 VAL A C 1
ATOM 1478 O O . VAL A 1 185 ? -0.640 2.803 -3.954 1.00 94.62 185 VAL A O 1
ATOM 1481 N N . THR A 1 186 ? -2.344 3.859 -4.992 1.00 95.62 186 THR A N 1
ATOM 1482 C CA . THR A 1 186 ? -3.048 4.276 -3.774 1.00 95.62 186 THR A CA 1
ATOM 1483 C C . THR A 1 186 ? -4.300 3.413 -3.614 1.00 95.62 186 THR A C 1
ATOM 1485 O O . THR A 1 186 ? -5.052 3.198 -4.562 1.00 95.62 186 THR A O 1
ATOM 1488 N N . PHE A 1 187 ? -4.554 2.910 -2.410 1.00 96.56 187 PHE A N 1
ATOM 1489 C CA . PHE A 1 187 ? -5.792 2.218 -2.057 1.00 96.56 187 PHE A CA 1
ATOM 1490 C C . PHE A 1 187 ? -6.889 3.257 -1.760 1.00 96.56 187 PHE A C 1
ATOM 1492 O O . PHE A 1 187 ? -7.407 3.350 -0.652 1.00 96.56 187 PHE A O 1
ATOM 1499 N N . SER A 1 188 ? -7.172 4.124 -2.730 1.00 95.38 188 SER A N 1
ATOM 1500 C CA . SER A 1 188 ? -8.274 5.092 -2.728 1.00 95.38 188 SER A CA 1
ATOM 1501 C C . SER A 1 188 ? -8.430 5.693 -4.125 1.00 95.38 188 SER A C 1
ATOM 1503 O O . SER A 1 188 ? -7.494 5.627 -4.918 1.00 95.38 188 SER A O 1
ATOM 1505 N N . SER A 1 189 ? -9.562 6.334 -4.411 1.00 92.12 189 SER A N 1
ATOM 1506 C CA . SER A 1 189 ? -9.786 7.062 -5.668 1.00 92.12 189 SER A CA 1
ATOM 1507 C C . SER A 1 189 ? -8.972 8.359 -5.766 1.00 92.12 189 SER A C 1
ATOM 1509 O O . SER A 1 189 ? -8.886 8.963 -6.833 1.00 92.12 189 SER A O 1
ATOM 1511 N N . GLY A 1 190 ? -8.437 8.841 -4.641 1.00 90.94 190 GLY A N 1
ATOM 1512 C CA . GLY A 1 190 ? -7.623 10.047 -4.555 1.00 90.94 190 GLY A CA 1
ATOM 1513 C C . GLY A 1 190 ? -6.133 9.743 -4.417 1.00 90.94 190 GLY A C 1
ATOM 1514 O O . GLY A 1 190 ? -5.707 8.606 -4.230 1.00 90.94 190 GLY A O 1
ATOM 1515 N N . LYS A 1 191 ? -5.321 10.802 -4.460 1.00 91.06 191 LYS A N 1
ATOM 1516 C CA . LYS A 1 191 ? -3.893 10.724 -4.122 1.00 91.06 191 LYS A CA 1
ATOM 1517 C C . LYS A 1 191 ? -3.707 10.354 -2.648 1.00 91.06 191 LYS A C 1
ATOM 1519 O O . LYS A 1 191 ? -4.473 10.821 -1.808 1.00 91.06 191 LYS A O 1
ATOM 1524 N N . PHE A 1 192 ? -2.619 9.652 -2.326 1.00 93.06 192 PHE A N 1
ATOM 1525 C CA . PHE A 1 192 ? -2.293 9.220 -0.957 1.00 93.06 192 PHE A CA 1
ATOM 1526 C C . PHE A 1 192 ? -2.247 10.358 0.089 1.00 93.06 192 PHE A C 1
ATOM 1528 O O . PHE A 1 192 ? -2.395 10.122 1.284 1.00 93.06 192 PHE A O 1
ATOM 1535 N N . VAL A 1 193 ? -2.024 11.610 -0.332 1.00 93.50 193 VAL A N 1
ATOM 1536 C CA . VAL A 1 193 ? -2.009 12.775 0.573 1.00 93.50 193 VAL A CA 1
ATOM 1537 C C . VAL A 1 193 ? -3.376 13.128 1.152 1.00 93.50 193 VAL A C 1
ATOM 1539 O O . VAL A 1 193 ? -3.444 13.921 2.089 1.00 93.50 193 VAL A O 1
ATOM 1542 N N . TYR A 1 194 ? -4.454 12.590 0.586 1.00 95.12 194 TYR A N 1
ATOM 1543 C CA . TYR A 1 194 ? -5.800 12.862 1.060 1.00 95.12 194 TYR A CA 1
ATOM 1544 C C . TYR A 1 194 ? -6.224 11.841 2.118 1.00 95.12 194 TYR A C 1
ATOM 1546 O O . TYR A 1 194 ? -5.971 10.645 1.949 1.00 95.12 194 TYR A O 1
ATOM 1554 N N . PRO A 1 195 ? -6.877 12.299 3.199 1.00 97.00 195 PRO A N 1
ATOM 1555 C CA . PRO A 1 195 ? -7.379 11.409 4.227 1.00 97.00 195 PRO A CA 1
ATOM 1556 C C . PRO A 1 195 ? -8.526 10.554 3.691 1.00 97.00 195 PRO A C 1
ATOM 1558 O O . PRO A 1 195 ? -9.308 10.993 2.842 1.00 97.00 195 PRO A O 1
ATOM 1561 N N . VAL A 1 196 ? -8.649 9.342 4.225 1.00 98.00 196 VAL A N 1
ATOM 1562 C CA . VAL A 1 196 ? -9.722 8.402 3.885 1.00 98.00 196 VAL A CA 1
ATOM 1563 C C . VAL A 1 196 ? -10.212 7.671 5.124 1.00 98.00 196 VAL A C 1
ATOM 1565 O O . VAL A 1 196 ? -9.441 7.329 6.020 1.00 98.00 196 VAL A O 1
ATOM 1568 N N . THR A 1 197 ? -11.512 7.398 5.148 1.00 98.56 197 THR A N 1
ATOM 1569 C CA . THR A 1 197 ? -12.160 6.670 6.236 1.00 98.56 197 THR A CA 1
ATOM 1570 C C . THR A 1 197 ? -12.670 5.340 5.709 1.00 98.56 197 THR A C 1
ATOM 1572 O O . THR A 1 197 ? -13.621 5.288 4.931 1.00 98.56 197 THR A O 1
ATOM 1575 N N . TYR A 1 198 ? -12.044 4.262 6.158 1.00 98.75 198 TYR A N 1
ATOM 1576 C CA . TYR A 1 198 ? -12.487 2.901 5.902 1.00 98.75 198 TYR A CA 1
ATOM 1577 C C . TYR A 1 198 ? -13.544 2.500 6.927 1.00 98.75 198 TYR A C 1
ATOM 1579 O O . TYR A 1 198 ? -13.401 2.783 8.117 1.00 98.75 198 TYR A O 1
ATOM 1587 N N . LYS A 1 199 ? -14.590 1.802 6.486 1.00 98.75 199 LYS A N 1
ATOM 1588 C CA . LYS A 1 199 ? -15.437 1.007 7.383 1.00 98.75 199 LYS A CA 1
ATOM 1589 C C . LYS A 1 199 ? -14.723 -0.293 7.715 1.00 98.75 199 LYS A C 1
ATOM 1591 O O . LYS A 1 199 ? -14.019 -0.821 6.856 1.00 98.75 199 LYS A O 1
ATOM 1596 N N . TYR A 1 200 ? -14.922 -0.813 8.923 1.00 98.44 200 TYR A N 1
ATOM 1597 C CA . TYR A 1 200 ? -14.414 -2.131 9.277 1.00 98.44 200 TYR A CA 1
ATOM 1598 C C . TYR A 1 200 ? -15.488 -3.072 9.817 1.00 98.44 200 TYR A C 1
ATOM 1600 O O . TYR A 1 200 ? -16.464 -2.644 10.433 1.00 98.44 200 TYR A O 1
ATOM 1608 N N . THR A 1 201 ? -15.268 -4.365 9.598 1.00 98.12 201 THR A N 1
ATOM 1609 C CA . THR A 1 201 ? -15.978 -5.463 10.262 1.00 98.12 201 THR A CA 1
ATOM 1610 C C . THR A 1 201 ? -14.970 -6.459 10.827 1.00 98.12 201 THR A C 1
ATOM 1612 O O . THR A 1 201 ? -13.838 -6.548 10.347 1.00 98.12 201 THR A O 1
ATOM 1615 N N . LEU A 1 202 ? -15.371 -7.193 11.866 1.00 97.31 202 LEU A N 1
ATOM 1616 C CA . LEU A 1 202 ? -14.609 -8.308 12.420 1.00 97.31 202 LEU A CA 1
ATOM 1617 C C . LEU A 1 202 ? -15.520 -9.535 12.456 1.00 97.31 202 LEU A C 1
ATOM 1619 O O . LEU A 1 202 ? -16.383 -9.648 13.326 1.00 97.31 202 LEU A O 1
ATOM 1623 N N . GLU A 1 203 ? -15.337 -10.434 11.496 1.00 96.62 203 GLU A N 1
ATOM 1624 C CA . GLU A 1 203 ? -16.174 -11.623 11.302 1.00 96.62 203 GLU A CA 1
ATOM 1625 C C . GLU A 1 203 ? -15.271 -12.848 11.169 1.00 96.62 203 GLU A C 1
ATOM 1627 O O . GLU A 1 203 ? -14.269 -12.810 10.459 1.00 96.62 203 GLU A O 1
ATOM 1632 N N . ASP A 1 204 ? -15.574 -13.918 11.909 1.00 94.81 204 ASP A N 1
ATOM 1633 C CA . ASP A 1 204 ? -14.812 -15.178 11.896 1.00 94.81 204 ASP A CA 1
ATOM 1634 C C . ASP A 1 204 ? -13.285 -15.008 12.072 1.00 94.81 204 ASP A C 1
ATOM 1636 O O . ASP A 1 204 ? -12.473 -15.757 11.527 1.00 94.81 204 ASP A O 1
ATOM 1640 N N . GLY A 1 205 ? -12.880 -14.007 12.864 1.00 95.06 205 GLY A N 1
ATOM 1641 C CA . GLY A 1 205 ? -11.472 -13.691 13.128 1.00 95.06 205 GLY A CA 1
ATOM 1642 C C . GLY A 1 205 ? -10.750 -12.962 11.988 1.00 95.06 205 GLY A C 1
ATOM 1643 O O . GLY A 1 205 ? -9.524 -12.840 12.038 1.00 95.06 205 GLY A O 1
ATOM 1644 N N . ILE A 1 206 ? -11.484 -12.476 10.984 1.00 98.19 206 ILE A N 1
ATOM 1645 C CA . ILE A 1 206 ? -10.975 -11.665 9.877 1.00 98.19 206 ILE A CA 1
ATOM 1646 C C . ILE A 1 206 ? -11.420 -10.214 10.058 1.00 98.19 206 ILE A C 1
ATOM 1648 O O . ILE A 1 206 ? -12.613 -9.907 10.073 1.00 98.19 206 ILE A O 1
ATOM 1652 N N . LEU A 1 207 ? -10.443 -9.317 10.183 1.00 98.56 207 LEU A N 1
ATOM 1653 C CA . LEU A 1 207 ? -10.658 -7.876 10.147 1.00 98.56 207 LEU A CA 1
ATOM 1654 C C . LEU A 1 207 ? -10.723 -7.436 8.684 1.00 98.56 207 LEU A C 1
ATOM 1656 O O . LEU A 1 207 ? -9.746 -7.568 7.949 1.00 98.56 207 LEU A O 1
ATOM 1660 N N . THR A 1 208 ? -11.859 -6.897 8.262 1.00 98.62 208 THR A N 1
ATOM 1661 C CA . THR A 1 208 ? -12.055 -6.411 6.892 1.00 98.62 208 THR A CA 1
ATOM 1662 C C . THR A 1 208 ? -12.127 -4.898 6.899 1.00 98.62 208 THR A C 1
ATOM 1664 O O . THR A 1 208 ? -13.011 -4.347 7.545 1.00 98.62 208 THR A O 1
ATOM 1667 N N . LEU A 1 209 ? -11.251 -4.222 6.155 1.00 98.75 209 LEU A N 1
ATOM 1668 C CA . LEU A 1 209 ? -11.359 -2.788 5.879 1.00 98.75 209 LEU A CA 1
ATOM 1669 C C . LEU A 1 209 ? -11.981 -2.589 4.497 1.00 98.75 209 LEU A C 1
ATOM 1671 O O . LEU A 1 209 ? -11.478 -3.134 3.518 1.00 98.75 209 LEU A O 1
ATOM 1675 N N . SER A 1 210 ? -13.052 -1.799 4.407 1.00 98.50 210 SER A N 1
ATOM 1676 C CA . SER A 1 210 ? -13.759 -1.491 3.158 1.00 98.50 210 SER A CA 1
ATOM 1677 C C . SER A 1 210 ? -13.928 0.012 2.934 1.00 98.50 210 SER A C 1
ATOM 1679 O O . SER A 1 210 ? -14.335 0.745 3.838 1.00 98.50 210 SER A O 1
ATOM 1681 N N . LEU A 1 211 ? -13.662 0.461 1.710 1.00 98.31 211 LEU A N 1
ATOM 1682 C CA . LEU A 1 211 ? -13.853 1.834 1.249 1.00 98.31 211 LEU A CA 1
ATOM 1683 C C . LEU A 1 211 ? -14.560 1.819 -0.110 1.00 98.31 211 LEU A C 1
ATOM 1685 O O . LEU A 1 211 ? -14.107 1.168 -1.052 1.00 98.31 211 LEU A O 1
ATOM 1689 N N . GLU A 1 212 ? -15.662 2.559 -0.196 1.00 96.94 212 GLU A N 1
ATOM 1690 C CA . GLU A 1 212 ? -16.416 2.795 -1.425 1.00 96.94 212 GLU A CA 1
ATOM 1691 C C . GLU A 1 212 ? -16.294 4.273 -1.805 1.00 96.94 212 GLU A C 1
ATOM 1693 O O . GLU A 1 212 ? -16.578 5.153 -0.988 1.00 96.94 212 GLU A O 1
ATOM 1698 N N . GLN A 1 213 ? -15.864 4.560 -3.033 1.00 94.75 213 GLN A N 1
ATOM 1699 C CA . GLN A 1 213 ? -15.716 5.927 -3.536 1.00 94.75 213 GLN A CA 1
ATOM 1700 C C . GLN A 1 213 ? -16.242 6.034 -4.962 1.00 94.75 213 GLN A C 1
ATOM 1702 O O . GLN A 1 213 ? -15.993 5.164 -5.791 1.00 94.75 213 GLN A O 1
ATOM 1707 N N . LYS A 1 214 ? -16.957 7.119 -5.265 1.00 92.94 214 LYS A N 1
ATOM 1708 C CA . LYS A 1 214 ? -17.358 7.430 -6.639 1.00 92.94 214 LYS A CA 1
ATOM 1709 C C . LYS A 1 214 ? -16.225 8.149 -7.359 1.00 92.94 214 LYS A C 1
ATOM 1711 O O . LYS A 1 214 ? -15.626 9.062 -6.794 1.00 92.94 214 LYS A O 1
ATOM 1716 N N . GLN A 1 215 ? -15.978 7.758 -8.600 1.00 88.44 215 GLN A N 1
ATOM 1717 C CA . GLN A 1 215 ? -15.064 8.432 -9.507 1.00 88.44 215 GLN A CA 1
ATOM 1718 C C . GLN A 1 215 ? -15.815 8.810 -10.778 1.00 88.44 215 GLN A C 1
ATOM 1720 O O . GLN A 1 215 ? -16.387 7.949 -11.447 1.00 88.44 215 GLN A O 1
ATOM 1725 N N . ASP A 1 216 ? -15.780 10.098 -11.101 1.00 88.88 216 ASP A N 1
ATOM 1726 C CA . ASP A 1 216 ? -16.246 10.596 -12.387 1.00 88.88 216 ASP A CA 1
ATOM 1727 C C . ASP A 1 216 ? -15.141 10.393 -13.425 1.00 88.88 216 ASP A C 1
ATOM 1729 O O . ASP A 1 216 ? -13.964 10.668 -13.175 1.00 88.88 216 ASP A O 1
ATOM 1733 N N . LEU A 1 217 ? -15.525 9.865 -14.576 1.00 83.81 217 LEU A N 1
ATOM 1734 C CA . LEU A 1 217 ? -14.657 9.606 -15.710 1.00 83.81 217 LEU A CA 1
ATOM 1735 C C . LEU A 1 217 ? -14.716 10.784 -16.687 1.00 83.81 217 LEU A C 1
ATOM 1737 O O . LEU A 1 217 ? -15.716 11.497 -16.778 1.00 83.81 217 LEU A O 1
ATOM 1741 N N . ASP A 1 218 ? -13.663 10.947 -17.489 1.00 83.75 218 ASP A N 1
ATOM 1742 C CA . ASP A 1 218 ? -13.554 12.046 -18.462 1.00 83.75 218 ASP A CA 1
ATOM 1743 C C . ASP A 1 218 ? -14.687 12.059 -19.506 1.00 83.75 218 ASP A C 1
ATOM 1745 O O . ASP A 1 218 ? -14.962 13.086 -20.127 1.00 83.75 218 ASP A O 1
ATOM 1749 N N . ASN A 1 219 ? -15.354 10.922 -19.715 1.00 84.44 219 ASN A N 1
ATOM 1750 C CA . ASN A 1 219 ? -16.487 10.787 -20.628 1.00 84.44 219 ASN A CA 1
ATOM 1751 C C . ASN A 1 219 ? -17.841 11.186 -20.000 1.00 84.44 219 ASN A C 1
ATOM 1753 O O . ASN A 1 219 ? -18.859 11.112 -20.688 1.00 84.44 219 ASN A O 1
ATOM 1757 N N . GLY A 1 220 ? -17.859 11.614 -18.733 1.00 87.31 220 GLY A N 1
ATOM 1758 C CA . GLY A 1 220 ? -19.059 12.013 -17.992 1.00 87.31 220 GLY A CA 1
ATOM 1759 C C . GLY A 1 220 ? -19.784 10.875 -17.268 1.00 87.31 220 GLY A C 1
ATOM 1760 O O . GLY A 1 220 ? -20.792 11.139 -16.612 1.00 87.31 220 GLY A O 1
ATOM 1761 N N . ASP A 1 221 ? -19.292 9.637 -17.362 1.00 88.69 221 ASP A N 1
ATOM 1762 C CA . ASP A 1 221 ? -19.809 8.517 -16.574 1.00 88.69 221 ASP A CA 1
ATOM 1763 C C . ASP A 1 221 ? -19.266 8.565 -15.139 1.00 88.69 221 ASP A C 1
ATOM 1765 O O . ASP A 1 221 ? -18.172 9.067 -14.894 1.00 88.69 221 ASP A O 1
ATOM 1769 N N . SER A 1 222 ? -19.990 7.965 -14.193 1.00 90.19 222 SER A N 1
ATOM 1770 C CA . SER A 1 222 ? -19.486 7.730 -12.836 1.00 90.19 222 SER A CA 1
ATOM 1771 C C . SER A 1 222 ? -19.374 6.235 -12.574 1.00 90.19 222 SER A C 1
ATOM 1773 O O . SER A 1 222 ? -20.314 5.473 -12.819 1.00 90.19 222 SER A O 1
ATOM 1775 N N . VAL A 1 223 ? -18.249 5.820 -12.006 1.00 90.62 223 VAL A N 1
ATOM 1776 C CA . VAL A 1 223 ? -18.032 4.456 -11.520 1.00 90.62 223 VAL A CA 1
ATOM 1777 C C . VAL A 1 223 ? -17.859 4.458 -10.010 1.00 90.62 223 VAL A C 1
ATOM 1779 O O . VAL A 1 223 ? -17.367 5.420 -9.421 1.00 90.62 223 VAL A O 1
ATOM 1782 N N . THR A 1 224 ? -18.263 3.367 -9.369 1.00 93.56 224 THR A N 1
ATOM 1783 C CA . THR A 1 224 ? -17.975 3.144 -7.955 1.00 93.56 224 THR A CA 1
ATOM 1784 C C . THR A 1 224 ? -16.740 2.263 -7.833 1.00 93.56 224 THR A C 1
ATOM 1786 O O . THR A 1 224 ? -16.728 1.127 -8.311 1.00 93.56 224 THR A O 1
ATOM 1789 N N . LEU A 1 225 ? -15.706 2.788 -7.184 1.00 94.31 225 LEU A N 1
ATOM 1790 C CA . LEU A 1 225 ? -14.496 2.061 -6.835 1.00 94.31 225 LEU A CA 1
ATOM 1791 C C . LEU A 1 225 ? -14.660 1.422 -5.459 1.00 94.31 225 LEU A C 1
ATOM 1793 O O . LEU A 1 225 ? -15.097 2.067 -4.504 1.00 94.31 225 LEU A O 1
ATOM 1797 N N . TYR A 1 226 ? -14.251 0.161 -5.365 1.00 95.75 226 TYR A N 1
ATOM 1798 C CA . TYR A 1 226 ? -14.268 -0.619 -4.133 1.00 95.75 226 TYR A CA 1
ATOM 1799 C C . TYR A 1 226 ? -12.849 -1.022 -3.748 1.00 95.75 226 TYR A C 1
ATOM 1801 O O . TYR A 1 226 ? -12.195 -1.759 -4.498 1.00 95.75 226 TYR A O 1
ATOM 1809 N N . TYR A 1 227 ? -12.408 -0.598 -2.569 1.00 96.88 227 TYR A N 1
ATOM 1810 C CA . TYR A 1 227 ? -11.145 -1.002 -1.959 1.00 96.88 227 TYR A CA 1
ATOM 1811 C C . TYR A 1 227 ? -11.443 -1.866 -0.741 1.00 96.88 227 TYR A C 1
ATOM 1813 O O . TYR A 1 227 ? -12.203 -1.467 0.141 1.00 96.88 227 TYR A O 1
ATOM 1821 N N . THR A 1 228 ? -10.855 -3.059 -0.706 1.00 97.44 228 THR A N 1
ATOM 1822 C CA . THR A 1 228 ? -11.039 -4.011 0.390 1.00 97.44 228 THR A CA 1
ATOM 1823 C C . THR A 1 228 ? -9.697 -4.621 0.763 1.00 97.44 228 THR A C 1
ATOM 1825 O O . THR A 1 228 ? -8.919 -4.991 -0.121 1.00 97.44 228 THR A O 1
ATOM 1828 N N . MET A 1 229 ? -9.436 -4.707 2.062 1.00 98.31 229 MET A N 1
ATOM 1829 C CA . MET A 1 229 ? -8.255 -5.343 2.640 1.00 98.31 229 MET A CA 1
ATOM 1830 C C . MET A 1 229 ? -8.711 -6.290 3.748 1.00 98.31 229 MET A C 1
ATOM 1832 O O . MET A 1 229 ? -9.453 -5.867 4.639 1.00 98.31 229 MET A O 1
ATOM 1836 N N . HIS A 1 230 ? -8.277 -7.548 3.696 1.00 98.50 230 HIS A N 1
ATOM 1837 C CA . HIS A 1 230 ? -8.610 -8.545 4.710 1.00 98.50 230 HIS A CA 1
ATOM 1838 C C . HIS A 1 230 ? -7.375 -8.888 5.524 1.00 98.50 230 HIS A C 1
ATOM 1840 O O . HIS A 1 230 ? -6.342 -9.266 4.972 1.00 98.50 230 HIS A O 1
ATOM 1846 N N . PHE A 1 231 ? -7.503 -8.812 6.841 1.00 98.62 231 PHE A N 1
ATOM 1847 C CA . PHE A 1 231 ? -6.423 -9.092 7.764 1.00 98.62 231 PHE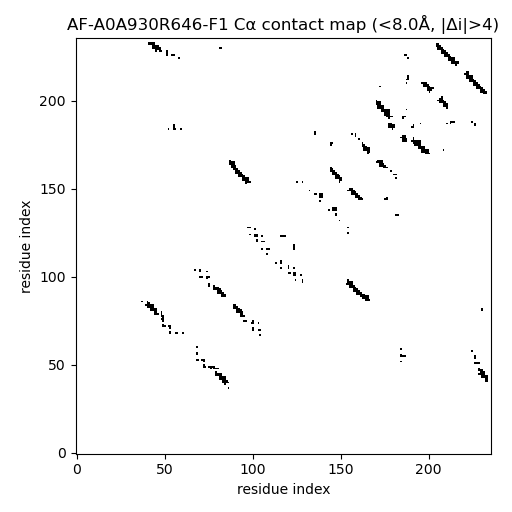 A CA 1
ATOM 1848 C C . PHE A 1 231 ? -6.789 -10.217 8.721 1.00 98.62 231 PHE A C 1
ATOM 1850 O O . PHE A 1 231 ? -7.911 -10.299 9.223 1.00 98.62 231 PHE A O 1
ATOM 1857 N N . LYS A 1 232 ? -5.806 -11.058 9.023 1.00 98.12 232 LYS A N 1
ATOM 1858 C CA . LYS A 1 232 ? -5.898 -12.104 10.035 1.00 98.12 232 LYS A CA 1
ATOM 1859 C C . LYS A 1 232 ? -4.940 -11.797 11.174 1.00 98.12 232 LYS A C 1
ATOM 1861 O O . LYS A 1 232 ? -3.804 -11.389 10.944 1.00 98.12 232 LYS A O 1
ATOM 1866 N N . LYS A 1 233 ? -5.391 -12.010 12.407 1.00 97.00 233 LYS A N 1
ATOM 1867 C CA . LYS A 1 233 ? -4.558 -11.799 13.591 1.00 97.00 233 LYS A CA 1
ATOM 1868 C C . LYS A 1 233 ? -3.363 -12.758 13.581 1.00 97.00 233 LYS A C 1
ATOM 1870 O O . LYS A 1 233 ? -3.535 -13.957 13.343 1.00 97.00 233 LYS A O 1
ATOM 1875 N N . VAL A 1 234 ? -2.170 -12.232 13.834 1.00 94.94 234 VAL A N 1
ATOM 1876 C CA . VAL A 1 234 ? -0.951 -13.023 14.031 1.00 94.94 234 VAL A CA 1
ATOM 1877 C C . VAL A 1 234 ? -1.001 -13.590 15.448 1.00 94.94 234 VAL A C 1
ATOM 1879 O O . VAL A 1 234 ? -1.309 -12.862 16.389 1.00 94.94 234 VAL A O 1
ATOM 1882 N N . ALA A 1 235 ? -0.765 -14.893 15.596 1.00 84.12 235 ALA A N 1
ATOM 1883 C CA . ALA A 1 235 ? -0.712 -15.514 16.916 1.00 84.12 235 ALA A CA 1
ATOM 1884 C C . ALA A 1 235 ? 0.499 -14.981 17.701 1.00 84.12 235 ALA A C 1
ATOM 1886 O O . ALA A 1 235 ? 1.582 -14.851 17.128 1.00 84.12 235 ALA A O 1
AT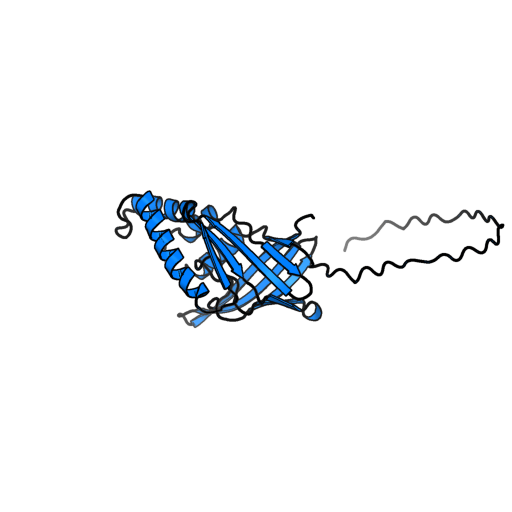OM 1887 N N . GLU A 1 236 ? 0.287 -14.673 18.981 1.00 64.12 236 GLU A N 1
ATOM 1888 C CA . GLU A 1 236 ? 1.340 -14.296 19.936 1.00 64.12 236 GLU A CA 1
ATOM 1889 C C . GLU A 1 236 ? 2.188 -15.498 20.372 1.00 64.12 236 GLU A C 1
ATOM 1891 O O . GLU A 1 236 ? 1.621 -16.609 20.520 1.00 64.12 236 GLU A O 1
#

Nearest PDB structures (foldseek):
  4m5t-assembly3_E  TM=7.068E-01  e=9.023E-01  Homo sapiens
  3l1e-assembly1_A-2  TM=5.999E-01  e=7.151E-01  Bos taurus
  3l1f-assembly1_A-2  TM=5.154E-01  e=6.006E-01  Bos taurus
  4ggz-assembly4_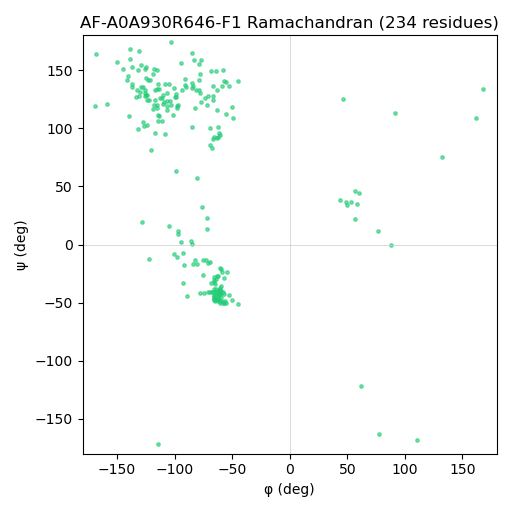D  TM=3.208E-01  e=7.151E-01  Bradyrhizobium diazoefficiens USDA 110
  7oc9-assembly1_A  TM=3.746E-01  e=1.711E+00  Bdellovibrio bacteriovorus HD100

Foldseek 3Di:
DDDDDDDDDDDDDDDDDDDDDPDPDPPPPPPPPPPPPPLPAAKKKFDCVLVLQLQQVVVVPPDDPQCLSVLVSVQCVPKIWMWHDDDFWIKIKTKHACLSSQLSSLVVCVVVVPPVHDDDSVVSSLVVLVVLVVVQVVVVVVPAQKHWDDDSVRSMIMIMHTPWGHDVVQQKIKGCFFDDDSPPGGLDPDHRNHIDIWHWDQDPQKIKTKDWDWDQDPVRDIDIRIRITIIHHDDD

Mean predicted aligned error: 10.03 Å